Protein AF-A0A918H5A0-F1 (afdb_monomer_lite)

Foldseek 3Di:
DDPVVVVVVVVVVVVPDDDDDDPPVPVVVVVVVVVVVVVVVVPDPDDDDDDDDDDDDDDDDDPPPDPPPPPDLQVVVCVLADPQLADKDFDDPCCLQAVDDDFPPDPQQWSNQGKMWHDDPPWIKIKGKDKDAACPADDDPPPDPDDDDDPQDLHDDPLNPPVCVVWNVFWDWDQDPQFGIKIKTKDAWDWDFHHHPDPPDGTDIKTWHIKIKMWGQGSNRMIMIMIWTQFIDDPRGPTDGHPDTSDDPVSVVSSNPDPNRPD

Structure (mmCIF, N/CA/C/O backbone):
data_AF-A0A918H5A0-F1
#
_entry.id   AF-A0A918H5A0-F1
#
loop_
_atom_site.group_PDB
_atom_site.id
_atom_site.type_symbol
_atom_site.label_atom_id
_atom_site.label_alt_id
_atom_site.label_comp_id
_atom_site.label_asym_id
_atom_site.label_entity_id
_atom_site.label_seq_id
_atom_site.pdbx_PDB_ins_code
_atom_site.Cartn_x
_atom_site.Cartn_y
_atom_site.Cartn_z
_atom_site.occupancy
_atom_site.B_iso_or_equiv
_atom_site.auth_seq_id
_atom_site.auth_comp_id
_atom_site.auth_asym_id
_atom_site.auth_atom_id
_atom_site.pdbx_PDB_model_num
ATOM 1 N N . MET A 1 1 ? 60.639 -14.571 -26.505 1.00 51.56 1 MET A N 1
ATOM 2 C CA . MET A 1 1 ? 59.376 -14.645 -25.753 1.00 51.56 1 MET A CA 1
ATOM 3 C C . MET A 1 1 ? 58.307 -15.023 -26.755 1.00 51.56 1 MET A C 1
ATOM 5 O O . MET A 1 1 ? 58.001 -14.227 -27.636 1.00 51.56 1 MET A O 1
ATOM 9 N N . ASN A 1 2 ? 57.878 -16.277 -26.725 1.00 57.47 2 ASN A N 1
ATOM 10 C CA . ASN A 1 2 ? 57.038 -16.867 -27.763 1.00 57.47 2 ASN A CA 1
ATOM 11 C C . ASN A 1 2 ? 55.553 -16.584 -27.493 1.00 57.47 2 ASN A C 1
ATOM 13 O O . ASN A 1 2 ? 55.147 -16.427 -26.343 1.00 57.47 2 ASN A O 1
ATOM 17 N N . ASP A 1 3 ? 54.727 -16.568 -28.545 1.00 57.44 3 ASP A N 1
ATOM 18 C CA . ASP A 1 3 ? 53.283 -16.278 -28.439 1.00 57.44 3 ASP A CA 1
ATOM 19 C C . ASP A 1 3 ? 52.559 -17.233 -27.462 1.00 57.44 3 ASP A C 1
ATOM 21 O O . ASP A 1 3 ? 51.597 -16.860 -26.793 1.00 57.44 3 ASP A O 1
ATOM 25 N N . THR A 1 4 ? 53.077 -18.454 -27.305 1.00 63.00 4 THR A N 1
ATOM 26 C CA . THR A 1 4 ? 52.648 -19.441 -26.304 1.00 63.00 4 THR A CA 1
ATOM 27 C C . THR A 1 4 ? 52.928 -19.012 -24.860 1.00 63.00 4 THR A C 1
ATOM 29 O O . THR A 1 4 ? 52.035 -19.129 -24.026 1.00 63.00 4 THR A O 1
ATOM 32 N N . GLU A 1 5 ? 54.116 -18.478 -24.558 1.00 61.84 5 GLU A N 1
ATOM 33 C CA . GLU A 1 5 ? 54.474 -17.998 -23.209 1.00 61.84 5 GLU A CA 1
ATOM 34 C C . GLU A 1 5 ? 53.642 -16.770 -22.827 1.00 61.84 5 GLU A C 1
ATOM 36 O O . GLU A 1 5 ? 53.152 -16.664 -21.704 1.00 61.84 5 GLU A O 1
ATOM 41 N N . VAL A 1 6 ? 53.425 -15.858 -23.784 1.00 59.66 6 VAL A N 1
ATOM 42 C CA . VAL A 1 6 ? 52.581 -14.670 -23.590 1.00 59.66 6 VAL A CA 1
ATOM 43 C C . VAL A 1 6 ? 51.139 -15.083 -23.280 1.00 59.66 6 VAL A C 1
ATOM 45 O O . VAL A 1 6 ? 50.530 -14.539 -22.360 1.00 59.66 6 VAL A O 1
ATOM 48 N N . ARG A 1 7 ? 50.597 -16.091 -23.978 1.00 57.19 7 ARG A N 1
ATOM 49 C CA . ARG A 1 7 ? 49.267 -16.651 -23.677 1.00 57.19 7 ARG A CA 1
ATOM 50 C C . ARG A 1 7 ? 49.200 -17.345 -22.319 1.00 57.19 7 ARG A C 1
ATOM 52 O O . ARG A 1 7 ? 48.171 -17.232 -21.658 1.00 57.19 7 ARG A O 1
ATOM 59 N N . GLU A 1 8 ? 50.251 -18.042 -21.889 1.00 57.81 8 GLU A N 1
ATOM 60 C CA . GLU A 1 8 ? 50.255 -18.712 -20.583 1.00 57.81 8 GLU A CA 1
ATOM 61 C C . GLU A 1 8 ? 50.329 -17.702 -19.424 1.00 57.81 8 GLU A C 1
ATOM 63 O O . GLU A 1 8 ? 49.576 -17.812 -18.453 1.00 57.81 8 GLU A O 1
ATOM 68 N N . LEU A 1 9 ? 51.156 -16.659 -19.563 1.00 59.00 9 LEU A N 1
ATOM 69 C CA . LEU A 1 9 ? 51.248 -15.551 -18.607 1.00 59.00 9 LEU A CA 1
ATOM 70 C C . LEU A 1 9 ? 49.939 -14.752 -18.526 1.00 59.00 9 LEU A C 1
ATOM 72 O O . LEU A 1 9 ? 49.456 -14.483 -17.426 1.00 59.00 9 LEU A O 1
ATOM 76 N N . LEU A 1 10 ? 49.317 -14.436 -19.668 1.00 58.75 10 LEU A N 1
ATOM 77 C CA . LEU A 1 10 ? 47.996 -13.798 -19.703 1.00 58.75 10 LEU A CA 1
ATOM 78 C C . LEU A 1 10 ? 46.897 -14.703 -19.125 1.00 58.75 10 LEU A C 1
ATOM 80 O O . LEU A 1 10 ? 45.969 -14.199 -18.498 1.00 58.75 10 LEU A O 1
ATOM 84 N N . GLY A 1 11 ? 47.006 -16.026 -19.281 1.00 57.28 11 GLY A N 1
ATOM 85 C CA . GLY A 1 11 ? 46.113 -16.990 -18.635 1.00 57.28 11 GLY A CA 1
ATOM 86 C C . GLY A 1 11 ? 46.178 -16.897 -17.109 1.00 57.28 11 GLY A C 1
ATOM 87 O O . GLY A 1 11 ? 45.163 -16.642 -16.463 1.00 57.28 11 GLY A O 1
ATOM 88 N N . ARG A 1 12 ? 47.383 -17.007 -16.532 1.00 54.59 12 ARG A N 1
ATOM 89 C CA . ARG A 1 12 ? 47.587 -16.947 -15.069 1.00 54.59 12 ARG A CA 1
ATOM 90 C C . ARG A 1 12 ? 47.271 -15.572 -14.459 1.00 54.59 12 ARG A C 1
ATOM 92 O O . ARG A 1 12 ? 46.853 -15.498 -13.305 1.00 54.59 12 ARG A O 1
ATOM 99 N N . ALA A 1 13 ? 47.435 -14.489 -15.220 1.00 52.66 13 ALA A N 1
ATOM 100 C CA . ALA A 1 13 ? 47.099 -13.135 -14.771 1.00 52.66 13 ALA A CA 1
ATOM 101 C C . ALA A 1 13 ? 45.583 -12.852 -14.742 1.00 52.66 13 ALA A C 1
ATOM 103 O O . ALA A 1 13 ? 45.145 -11.969 -14.013 1.00 52.66 13 ALA A O 1
ATOM 104 N N . VAL A 1 14 ? 44.769 -13.588 -15.509 1.00 55.72 14 VAL A N 1
ATOM 105 C CA . VAL A 1 14 ? 43.303 -13.422 -15.523 1.00 55.72 14 VAL A CA 1
ATOM 106 C C . VAL A 1 14 ? 42.630 -14.182 -14.376 1.00 55.72 14 VAL A C 1
ATOM 108 O O . VAL A 1 14 ? 41.651 -13.687 -13.822 1.00 55.72 14 VAL A O 1
ATOM 111 N N . ASP A 1 15 ? 43.173 -15.331 -13.969 1.00 49.44 15 ASP A N 1
ATOM 112 C CA . ASP A 1 15 ? 42.603 -16.150 -12.885 1.00 49.44 15 ASP A CA 1
ATOM 113 C C . ASP A 1 15 ? 42.859 -15.579 -11.470 1.00 49.44 15 ASP A C 1
ATOM 115 O O . ASP A 1 15 ? 42.266 -16.046 -10.500 1.00 49.44 15 ASP A O 1
ATOM 119 N N . THR A 1 16 ? 43.700 -14.546 -11.333 1.00 51.28 16 THR A N 1
ATOM 120 C CA . THR A 1 16 ? 43.996 -13.871 -10.050 1.00 51.28 16 THR A CA 1
ATOM 121 C C . THR A 1 16 ? 43.220 -12.564 -9.826 1.00 51.28 16 THR A C 1
ATOM 123 O O . THR A 1 16 ? 43.328 -11.962 -8.756 1.00 51.28 16 THR A O 1
ATOM 126 N N . VAL A 1 17 ? 42.391 -12.124 -10.782 1.00 47.91 17 VAL A N 1
ATOM 127 C CA . VAL A 1 17 ? 41.573 -10.907 -10.633 1.00 47.91 17 VAL A CA 1
ATOM 128 C C . VAL A 1 17 ? 40.285 -11.218 -9.867 1.00 47.91 17 VAL A C 1
ATOM 130 O O . VAL A 1 17 ? 39.279 -11.638 -10.441 1.00 47.91 17 VAL A O 1
ATOM 133 N N . ALA A 1 18 ? 40.297 -10.964 -8.557 1.00 48.84 18 ALA A N 1
ATOM 134 C CA . ALA A 1 18 ? 39.088 -10.993 -7.741 1.00 48.84 18 ALA A CA 1
ATOM 135 C C . ALA A 1 18 ? 38.062 -9.962 -8.253 1.00 48.84 18 ALA A C 1
ATOM 137 O O . ALA A 1 18 ? 38.360 -8.773 -8.380 1.00 48.84 18 ALA A O 1
ATOM 138 N N . VAL A 1 19 ? 36.839 -10.418 -8.541 1.00 52.06 19 VAL A N 1
ATOM 139 C CA . VAL A 1 19 ? 35.742 -9.549 -8.992 1.00 52.06 19 VAL A CA 1
ATOM 140 C C . VAL A 1 19 ? 35.283 -8.671 -7.819 1.00 52.06 19 VAL A C 1
ATOM 142 O O . VAL A 1 19 ? 34.863 -9.221 -6.798 1.00 52.06 19 VAL A O 1
ATOM 145 N N . PRO A 1 20 ? 35.323 -7.329 -7.924 1.00 44.81 20 PRO A N 1
ATOM 146 C CA . PRO A 1 20 ? 34.851 -6.464 -6.850 1.00 44.81 20 PRO A CA 1
ATOM 147 C C . PRO A 1 20 ? 33.317 -6.553 -6.723 1.00 44.81 20 PRO A C 1
ATOM 149 O O . PRO A 1 20 ? 32.619 -6.460 -7.739 1.00 44.81 20 PRO A O 1
ATOM 152 N N . PRO A 1 21 ? 32.763 -6.701 -5.505 1.00 41.06 21 PRO A N 1
ATOM 153 C CA . PRO A 1 21 ? 31.320 -6.752 -5.305 1.00 41.06 21 PRO A CA 1
ATOM 154 C C . PRO A 1 21 ? 30.699 -5.377 -5.580 1.00 41.06 21 PRO A C 1
ATOM 156 O O . PRO A 1 21 ? 31.002 -4.392 -4.908 1.00 41.06 21 PRO A O 1
ATOM 159 N N . GLY A 1 22 ? 29.812 -5.303 -6.573 1.00 44.12 22 GLY A N 1
ATOM 160 C CA . GLY A 1 22 ? 29.138 -4.063 -6.951 1.00 44.12 22 GLY A CA 1
ATOM 161 C C . GLY A 1 22 ? 27.942 -4.300 -7.882 1.00 44.12 22 GLY A C 1
ATOM 162 O O . GLY A 1 22 ? 28.004 -5.175 -8.754 1.00 44.12 22 GLY A O 1
ATOM 163 N N . PRO A 1 23 ? 26.845 -3.529 -7.737 1.00 48.09 23 PRO A N 1
ATOM 164 C CA . PRO A 1 23 ? 25.602 -3.765 -8.465 1.00 48.09 23 PRO A CA 1
ATOM 165 C C . PRO A 1 23 ? 25.742 -3.366 -9.942 1.00 48.09 23 PRO A C 1
ATOM 167 O O . PRO A 1 23 ? 25.514 -2.219 -10.321 1.00 48.09 23 PRO A O 1
ATOM 170 N N . GLY A 1 24 ? 26.118 -4.329 -10.786 1.00 53.19 24 GLY A N 1
ATOM 171 C CA . GLY A 1 24 ? 26.194 -4.152 -12.241 1.00 53.19 24 GLY A CA 1
ATOM 172 C C . GLY A 1 24 ? 27.138 -5.110 -12.972 1.00 53.19 24 GLY A C 1
ATOM 173 O O . GLY A 1 24 ? 26.894 -5.417 -14.138 1.00 53.19 24 GLY A O 1
ATOM 174 N N . GLY A 1 25 ? 28.175 -5.634 -12.307 1.00 44.72 25 GLY A N 1
ATOM 175 C CA . GLY A 1 25 ? 29.159 -6.518 -12.953 1.00 44.72 25 GLY A CA 1
ATOM 176 C C . GLY A 1 25 ? 28.622 -7.918 -13.278 1.00 44.72 25 GLY A C 1
ATOM 177 O O . GLY A 1 25 ? 28.894 -8.470 -14.345 1.00 44.72 25 GLY A O 1
ATOM 178 N N . GLU A 1 26 ? 27.817 -8.483 -12.380 1.00 51.81 26 GLU A N 1
ATOM 179 C CA . GLU A 1 26 ? 27.419 -9.899 -12.389 1.00 51.81 26 GLU A CA 1
ATOM 180 C C . GLU A 1 26 ? 26.694 -10.323 -13.673 1.00 51.81 26 GLU A C 1
ATOM 182 O O . GLU A 1 26 ? 26.972 -11.389 -14.217 1.00 51.81 26 GLU A O 1
ATOM 187 N N . SER A 1 27 ? 25.827 -9.467 -14.224 1.00 51.69 27 SER A N 1
ATOM 188 C CA . SER A 1 27 ? 25.103 -9.762 -15.471 1.00 51.69 27 SER A CA 1
ATOM 189 C C . SER A 1 27 ? 26.019 -9.852 -16.702 1.00 51.69 27 SER A C 1
ATOM 191 O O . SER A 1 27 ? 25.746 -10.621 -17.628 1.00 51.69 27 SER A O 1
ATOM 193 N N . VAL A 1 28 ? 27.137 -9.117 -16.705 1.00 56.03 28 VAL A N 1
ATOM 194 C CA . VAL A 1 28 ? 28.128 -9.128 -17.790 1.00 56.03 28 VAL A CA 1
ATOM 195 C C . VAL A 1 28 ? 29.003 -10.379 -17.683 1.00 56.03 28 VAL A C 1
ATOM 197 O O . VAL A 1 28 ? 29.181 -11.094 -18.674 1.00 56.03 28 VAL A O 1
ATOM 200 N N . PHE A 1 29 ? 29.467 -10.710 -16.473 1.00 54.44 29 PHE A N 1
ATOM 201 C CA . PHE A 1 29 ? 30.266 -11.914 -16.225 1.00 54.44 29 PHE A CA 1
ATOM 202 C C . PHE A 1 29 ? 29.457 -13.211 -16.388 1.00 54.44 29 PHE A C 1
ATOM 204 O O . PHE A 1 29 ? 29.943 -14.147 -17.026 1.00 54.44 29 PHE A O 1
ATOM 211 N N . ALA A 1 30 ? 28.194 -13.258 -15.950 1.00 54.09 30 ALA A N 1
ATOM 212 C CA . ALA A 1 30 ? 27.303 -14.398 -16.185 1.00 54.09 30 ALA A CA 1
ATOM 213 C C . ALA A 1 30 ? 27.063 -14.643 -17.687 1.00 54.09 30 ALA A C 1
ATOM 215 O O . ALA A 1 30 ? 27.109 -15.783 -18.160 1.00 54.09 30 ALA A O 1
ATOM 216 N N . ARG A 1 31 ? 26.883 -13.575 -18.478 1.00 50.38 31 ARG A N 1
ATOM 217 C CA . ARG A 1 31 ? 26.696 -13.674 -19.937 1.00 50.38 31 ARG A CA 1
ATOM 218 C C . ARG A 1 31 ? 27.979 -14.100 -20.665 1.00 50.38 31 ARG A C 1
ATOM 220 O O . ARG A 1 31 ? 27.896 -14.796 -21.680 1.00 50.38 31 ARG A O 1
ATOM 227 N N . ALA A 1 32 ? 29.155 -13.755 -20.135 1.00 49.00 32 ALA A N 1
ATOM 228 C CA . ALA A 1 32 ? 30.446 -14.254 -20.614 1.00 49.00 32 ALA A CA 1
ATOM 229 C C . ALA A 1 32 ? 30.665 -15.743 -20.266 1.00 49.00 32 ALA A C 1
ATOM 231 O O . ALA A 1 32 ? 31.057 -16.528 -21.137 1.00 49.00 32 ALA A O 1
ATOM 232 N N . ALA A 1 33 ? 30.339 -16.160 -19.038 1.00 53.31 33 ALA A N 1
ATOM 233 C CA . ALA A 1 33 ? 30.425 -17.551 -18.588 1.00 53.31 33 ALA A CA 1
ATOM 234 C C . ALA A 1 33 ? 29.499 -18.481 -19.398 1.00 53.31 33 ALA A C 1
ATOM 236 O O . ALA A 1 33 ? 29.943 -19.515 -19.904 1.00 53.31 33 ALA A O 1
ATOM 237 N N . ALA A 1 34 ? 28.249 -18.069 -19.638 1.00 56.25 34 ALA A N 1
ATOM 238 C CA . ALA A 1 34 ? 27.299 -18.815 -20.467 1.00 56.25 34 ALA A CA 1
ATOM 239 C C . ALA A 1 34 ? 27.790 -19.013 -21.919 1.00 56.25 34 ALA A C 1
ATOM 241 O O . ALA A 1 34 ? 27.568 -20.070 -22.518 1.00 56.25 34 ALA A O 1
ATOM 242 N N . LYS A 1 35 ? 28.513 -18.032 -22.486 1.00 50.78 35 LYS A N 1
ATOM 243 C CA . LYS A 1 35 ? 29.159 -18.167 -23.806 1.00 50.78 35 LYS A CA 1
ATOM 244 C C . LYS A 1 35 ? 30.343 -19.143 -23.796 1.00 50.78 35 LYS A C 1
ATOM 246 O O . LYS A 1 35 ? 30.544 -19.830 -24.797 1.00 50.78 35 LYS A O 1
ATOM 251 N N . ARG A 1 36 ? 31.104 -19.242 -22.694 1.00 54.00 36 ARG A N 1
ATOM 252 C CA . ARG A 1 36 ? 32.173 -20.251 -22.537 1.00 54.00 36 ARG A CA 1
ATOM 253 C C . ARG A 1 36 ? 31.604 -21.671 -22.426 1.00 54.00 36 ARG A C 1
ATOM 255 O O . ARG A 1 36 ? 32.132 -22.560 -23.091 1.00 54.00 36 ARG A O 1
ATOM 262 N N . LEU A 1 37 ? 30.507 -21.884 -21.688 1.00 49.62 37 LEU A N 1
ATOM 263 C CA . LEU A 1 37 ? 29.879 -23.213 -21.577 1.00 49.62 37 LEU A CA 1
ATOM 264 C C . LEU A 1 37 ? 29.398 -23.745 -22.938 1.00 49.62 37 LEU A C 1
ATOM 266 O O . LEU A 1 37 ? 29.740 -24.865 -23.311 1.00 49.62 37 LEU A O 1
ATOM 270 N N . ARG A 1 38 ? 28.698 -22.915 -23.729 1.00 50.53 38 ARG A N 1
ATOM 271 C CA . ARG A 1 38 ? 28.199 -23.303 -25.066 1.00 50.53 38 ARG A CA 1
ATOM 272 C C . ARG A 1 38 ? 29.296 -23.672 -26.073 1.00 50.53 38 ARG A C 1
ATOM 274 O O . ARG A 1 38 ? 29.002 -24.357 -27.045 1.00 50.53 38 ARG A O 1
ATOM 281 N N . ARG A 1 39 ? 30.546 -23.236 -25.868 1.00 51.38 39 ARG A N 1
ATOM 282 C CA . ARG A 1 39 ? 31.691 -23.670 -26.692 1.00 51.38 39 ARG A CA 1
ATOM 283 C C . ARG A 1 39 ? 32.286 -25.009 -26.250 1.00 51.38 39 ARG A C 1
ATOM 285 O O . ARG A 1 39 ? 32.927 -25.652 -27.070 1.00 51.38 39 ARG A O 1
ATOM 292 N N . ARG A 1 40 ? 32.077 -25.440 -25.000 1.00 48.56 40 ARG A N 1
ATOM 293 C CA . ARG A 1 40 ? 32.537 -26.751 -24.508 1.00 48.56 40 ARG A CA 1
ATOM 294 C C . ARG A 1 40 ? 31.552 -27.883 -24.814 1.00 48.56 40 ARG A C 1
ATOM 296 O O . ARG A 1 40 ? 31.994 -28.996 -25.048 1.00 48.56 40 ARG A O 1
ATOM 303 N N . THR A 1 41 ? 30.249 -27.609 -24.896 1.00 45.50 41 THR A N 1
ATOM 304 C CA . THR A 1 41 ? 29.230 -28.638 -25.196 1.00 45.50 41 THR A CA 1
ATOM 305 C C . THR A 1 41 ? 29.033 -28.938 -26.688 1.00 45.50 41 THR A C 1
ATOM 307 O O . THR A 1 41 ? 28.315 -29.871 -27.023 1.00 45.50 41 THR A O 1
ATOM 310 N N . ALA A 1 42 ? 29.663 -28.180 -27.591 1.00 43.56 42 ALA A N 1
ATOM 311 C CA . ALA A 1 42 ? 29.618 -28.426 -29.039 1.00 43.56 42 ALA A CA 1
ATOM 312 C C . ALA A 1 42 ? 30.741 -29.359 -29.548 1.00 43.56 42 ALA A C 1
ATOM 314 O O . ALA A 1 42 ? 30.813 -29.630 -30.742 1.00 43.56 42 ALA A O 1
ATOM 315 N N . VAL A 1 43 ? 31.630 -29.830 -28.662 1.00 47.72 43 VAL A N 1
ATOM 316 C CA . VAL A 1 43 ? 32.764 -30.709 -28.996 1.00 47.72 43 VAL A CA 1
ATOM 317 C C . VAL A 1 43 ? 32.861 -31.823 -27.952 1.00 47.72 43 VAL A C 1
ATOM 319 O O . VAL A 1 43 ? 33.679 -31.741 -27.041 1.00 47.72 43 VAL A O 1
ATOM 322 N N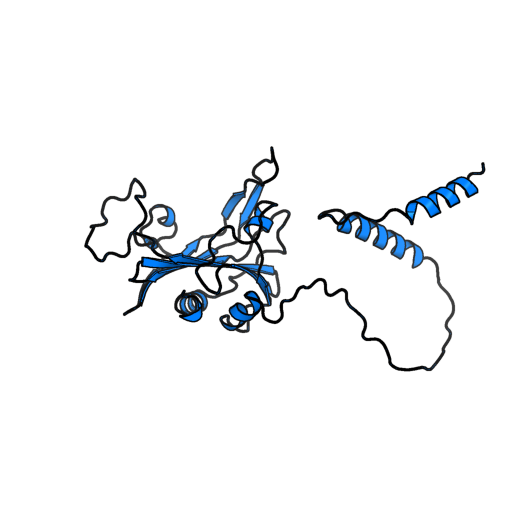 . THR A 1 44 ? 31.983 -32.830 -28.038 1.00 40.59 44 THR A N 1
ATOM 323 C CA . THR A 1 44 ? 32.154 -34.184 -27.447 1.00 40.59 44 THR A CA 1
ATOM 324 C C . THR A 1 44 ? 30.983 -35.104 -27.825 1.00 40.59 44 THR A C 1
ATOM 326 O O . THR A 1 44 ? 30.107 -35.416 -27.026 1.00 40.59 44 THR A O 1
ATOM 329 N N . THR A 1 45 ? 30.962 -35.575 -29.072 1.00 43.34 45 THR A N 1
ATOM 330 C CA . THR A 1 45 ? 30.193 -36.769 -29.455 1.00 43.34 45 THR A CA 1
ATOM 331 C C . THR A 1 45 ? 31.093 -38.000 -29.353 1.00 43.34 45 THR A C 1
ATOM 333 O O . THR A 1 45 ? 31.887 -38.205 -30.267 1.00 43.34 45 THR A O 1
ATOM 336 N N . ALA A 1 46 ? 30.989 -38.791 -28.274 1.00 38.84 46 ALA A N 1
ATOM 337 C CA . ALA A 1 46 ? 31.261 -40.244 -28.234 1.00 38.84 46 ALA A CA 1
ATOM 338 C C . ALA A 1 46 ? 31.283 -40.811 -26.797 1.00 38.84 46 ALA A C 1
ATOM 340 O O . ALA A 1 46 ? 31.610 -40.104 -25.851 1.00 38.84 46 ALA A O 1
ATOM 341 N N . ALA A 1 47 ? 31.061 -42.131 -26.724 1.00 35.03 47 ALA A N 1
ATOM 342 C CA . ALA A 1 47 ? 31.337 -43.063 -25.622 1.00 35.03 47 ALA A CA 1
ATOM 343 C C . ALA A 1 47 ? 30.422 -43.034 -24.378 1.00 35.03 47 ALA A C 1
ATOM 345 O O . ALA A 1 47 ? 30.333 -42.066 -23.630 1.00 35.03 47 ALA A O 1
ATOM 346 N N . ALA A 1 48 ? 29.798 -44.190 -24.135 1.00 39.66 48 ALA A N 1
ATOM 347 C CA . ALA A 1 48 ? 29.103 -44.546 -22.904 1.00 39.66 48 ALA A CA 1
ATOM 348 C C . ALA A 1 48 ? 30.020 -45.374 -21.986 1.00 39.66 48 ALA A C 1
ATOM 350 O O . ALA A 1 48 ? 30.855 -46.130 -22.480 1.00 39.66 48 ALA A O 1
ATOM 351 N N . ALA A 1 49 ? 29.799 -45.309 -20.671 1.00 35.84 49 ALA A N 1
ATOM 352 C CA . ALA A 1 49 ? 30.231 -46.338 -19.724 1.00 35.84 49 ALA A CA 1
ATOM 353 C C . ALA A 1 49 ? 29.360 -46.304 -18.457 1.00 35.84 49 ALA A C 1
ATOM 355 O O . ALA A 1 49 ? 29.012 -45.234 -17.958 1.00 35.84 49 ALA A O 1
ATOM 356 N N . VAL A 1 50 ? 29.015 -47.485 -17.944 1.00 45.31 50 VAL A N 1
ATOM 357 C CA . VAL A 1 50 ? 28.281 -47.683 -16.685 1.00 45.31 50 VAL A CA 1
ATOM 358 C C . VAL A 1 50 ? 29.280 -47.826 -15.540 1.00 45.31 50 VAL A C 1
ATOM 360 O O . VAL A 1 50 ? 30.181 -48.654 -15.639 1.00 45.31 50 VAL A O 1
ATOM 363 N N . VAL A 1 51 ? 29.075 -47.113 -14.428 1.00 47.84 51 VAL A N 1
ATOM 364 C CA . VAL A 1 51 ? 29.618 -47.507 -13.115 1.00 47.84 51 VAL A CA 1
ATOM 365 C C . VAL A 1 51 ? 28.550 -47.303 -12.044 1.00 47.84 51 VAL A C 1
ATOM 367 O O . VAL A 1 51 ? 27.997 -46.218 -11.882 1.00 47.84 51 VAL A O 1
ATOM 370 N N . THR A 1 52 ? 28.263 -48.375 -11.315 1.00 42.44 52 THR A N 1
ATOM 371 C CA . THR A 1 52 ? 27.370 -48.416 -10.155 1.00 42.44 52 THR A CA 1
ATOM 372 C C . THR A 1 52 ? 28.117 -48.140 -8.851 1.00 42.44 52 THR A C 1
ATOM 374 O O . THR A 1 52 ? 29.170 -48.732 -8.624 1.00 42.44 52 THR A O 1
ATOM 377 N N . GLY A 1 53 ? 27.478 -47.407 -7.935 1.00 31.91 53 GLY A N 1
ATOM 378 C CA . GLY A 1 53 ? 27.692 -47.560 -6.491 1.00 31.91 53 GLY A CA 1
ATOM 379 C C . GLY A 1 53 ? 28.259 -46.345 -5.753 1.00 31.91 53 GLY A C 1
ATOM 380 O O . GLY A 1 53 ? 29.251 -45.761 -6.170 1.00 31.91 53 GLY A O 1
ATOM 381 N N . GLY A 1 54 ? 27.669 -46.045 -4.588 1.00 30.83 54 GLY A N 1
ATOM 382 C CA . GLY A 1 54 ? 28.389 -45.367 -3.505 1.00 30.83 54 GLY A CA 1
ATOM 383 C C . GLY A 1 54 ? 27.718 -44.149 -2.866 1.00 30.83 54 GLY A C 1
ATOM 384 O O . GLY A 1 54 ? 27.994 -43.027 -3.257 1.00 30.83 54 GLY A O 1
ATOM 385 N N . VAL A 1 55 ? 26.978 -44.407 -1.779 1.00 35.81 55 VAL A N 1
ATOM 386 C CA . VAL A 1 55 ? 26.924 -43.585 -0.548 1.00 35.81 55 VAL A CA 1
ATOM 387 C C . VAL A 1 55 ? 26.308 -42.170 -0.610 1.00 35.81 55 VAL A C 1
ATOM 389 O O . VAL A 1 55 ? 26.815 -41.231 -1.211 1.00 35.81 55 VAL A O 1
ATOM 392 N N . LEU A 1 56 ? 25.236 -42.019 0.176 1.00 49.06 56 LEU A N 1
ATOM 393 C CA . LEU A 1 56 ? 24.664 -40.753 0.643 1.00 49.06 56 LEU A CA 1
ATOM 394 C C . LEU A 1 56 ? 25.712 -39.883 1.356 1.00 49.06 56 LEU A C 1
ATOM 396 O O . LEU A 1 56 ? 26.281 -40.347 2.338 1.00 49.06 56 LEU A O 1
ATOM 400 N N . LEU A 1 57 ? 25.870 -38.618 0.953 1.00 41.53 57 LEU A N 1
ATOM 401 C CA . LEU A 1 57 ? 26.172 -37.461 1.817 1.00 41.53 57 LEU A CA 1
ATOM 402 C C . LEU A 1 57 ? 26.193 -36.179 0.961 1.00 41.53 57 LEU A C 1
ATOM 404 O O . LEU A 1 57 ? 26.693 -36.192 -0.159 1.00 41.53 57 LEU A O 1
ATOM 408 N N . GLY A 1 58 ? 25.706 -35.060 1.508 1.00 34.38 58 GLY A N 1
ATOM 409 C CA . GLY A 1 58 ? 25.862 -33.731 0.898 1.00 34.38 58 GLY A CA 1
ATOM 410 C C . GLY A 1 58 ? 24.582 -33.135 0.312 1.00 34.38 58 GLY A C 1
ATOM 411 O O . GLY A 1 58 ? 24.357 -33.169 -0.895 1.00 34.38 58 GLY A O 1
ATOM 412 N N . SER A 1 59 ? 23.775 -32.509 1.172 1.00 39.19 59 SER A N 1
ATOM 413 C CA . SER A 1 59 ? 22.705 -31.599 0.759 1.00 39.19 59 SER A CA 1
ATOM 414 C C . SER A 1 59 ? 23.274 -30.513 -0.157 1.00 39.19 59 SER A C 1
ATOM 416 O O . SER A 1 59 ? 24.095 -29.704 0.276 1.00 39.19 59 SER A O 1
ATOM 418 N N . GLY A 1 60 ? 22.846 -30.501 -1.421 1.00 33.56 60 GLY A N 1
ATOM 419 C CA . GLY A 1 60 ? 23.309 -29.532 -2.408 1.00 33.56 60 GLY A CA 1
ATOM 420 C C . GLY A 1 60 ? 22.972 -28.108 -1.979 1.00 33.56 60 GLY A C 1
ATOM 421 O O . GLY A 1 60 ? 21.813 -27.697 -2.040 1.00 33.56 60 GLY A O 1
ATOM 422 N N . LEU A 1 61 ? 23.994 -27.359 -1.561 1.00 41.16 61 LEU A N 1
ATOM 423 C CA . LEU A 1 61 ? 23.903 -25.937 -1.253 1.00 41.16 61 LEU A CA 1
ATOM 424 C C . LEU A 1 61 ? 23.574 -25.159 -2.532 1.00 41.16 61 LEU A C 1
ATOM 426 O O . LEU A 1 61 ? 24.458 -24.688 -3.248 1.00 41.16 61 LEU A O 1
ATOM 430 N N . LEU A 1 62 ? 22.278 -24.989 -2.796 1.00 37.25 62 LEU A N 1
ATOM 431 C CA . LEU A 1 62 ? 21.807 -23.836 -3.548 1.00 37.25 62 LEU A CA 1
ATOM 432 C C . LEU A 1 62 ? 22.363 -22.581 -2.852 1.00 37.25 62 LEU A C 1
ATOM 434 O O . LEU A 1 62 ? 22.277 -22.496 -1.622 1.00 37.25 62 LEU A O 1
ATOM 438 N N . PRO A 1 63 ? 22.917 -21.601 -3.587 1.00 34.28 63 PRO A N 1
ATOM 439 C CA . PRO A 1 63 ? 23.291 -20.325 -3.003 1.00 34.28 63 PRO A CA 1
ATOM 440 C C . PRO A 1 63 ? 22.013 -19.560 -2.646 1.00 34.28 63 PRO A C 1
ATOM 442 O O . PRO A 1 63 ? 21.534 -18.717 -3.403 1.00 34.28 63 PRO A O 1
ATOM 445 N N . SER A 1 64 ? 21.463 -19.860 -1.471 1.00 36.72 64 SER A N 1
ATOM 446 C CA . SER A 1 64 ? 20.429 -19.062 -0.826 1.00 36.72 64 SER A CA 1
ATOM 447 C C . SER A 1 64 ? 21.030 -17.730 -0.386 1.00 36.72 64 SER A C 1
ATOM 449 O O . SER A 1 64 ? 21.222 -17.475 0.799 1.00 36.72 64 SER A O 1
ATOM 451 N N . THR A 1 65 ? 21.240 -16.817 -1.338 1.00 41.94 65 THR A N 1
ATOM 452 C CA . THR A 1 65 ? 21.349 -15.369 -1.087 1.00 41.94 65 THR A CA 1
ATOM 453 C C . THR A 1 65 ? 19.986 -14.769 -0.725 1.00 41.94 65 THR A C 1
ATOM 455 O O . THR A 1 65 ? 19.617 -13.663 -1.111 1.00 41.94 65 THR A O 1
ATOM 458 N N . THR A 1 66 ? 19.234 -15.501 0.091 1.00 37.03 66 THR A N 1
ATOM 459 C CA . THR A 1 66 ? 18.161 -14.979 0.910 1.00 37.03 66 THR A CA 1
ATOM 460 C C . THR A 1 66 ? 18.679 -14.938 2.335 1.00 37.03 66 THR A C 1
ATOM 462 O O . THR A 1 66 ? 18.646 -15.947 3.039 1.00 37.03 66 THR A O 1
ATOM 465 N N . SER A 1 67 ? 19.035 -13.736 2.793 1.00 41.62 67 SER A N 1
ATOM 466 C CA . SER A 1 67 ? 18.742 -13.369 4.178 1.00 41.62 67 SER A CA 1
ATOM 467 C C . SER A 1 67 ? 17.217 -13.337 4.326 1.00 41.62 67 SER A C 1
ATOM 469 O O . SER A 1 67 ? 16.566 -12.294 4.299 1.00 41.62 67 SER A O 1
ATOM 471 N N . ALA A 1 68 ? 16.625 -14.529 4.349 1.00 38.47 68 ALA A N 1
ATOM 472 C CA . ALA A 1 68 ? 15.296 -14.732 4.861 1.00 38.47 68 ALA A CA 1
ATOM 473 C C . ALA A 1 68 ? 15.463 -14.705 6.376 1.00 38.47 68 ALA A C 1
ATOM 475 O O . ALA A 1 68 ? 15.842 -15.708 6.980 1.00 38.47 68 ALA A O 1
ATOM 476 N N . ASN A 1 69 ? 15.197 -13.548 6.982 1.00 36.00 69 ASN A N 1
ATOM 477 C CA . ASN A 1 69 ? 14.896 -13.500 8.404 1.00 36.00 69 ASN A CA 1
ATOM 478 C C . ASN A 1 69 ? 13.611 -14.311 8.617 1.00 36.00 69 ASN A C 1
ATOM 480 O O . ASN A 1 69 ? 12.506 -13.771 8.555 1.00 36.00 69 ASN A O 1
ATOM 484 N N . ALA A 1 70 ? 13.761 -15.616 8.842 1.00 36.66 70 ALA A N 1
ATOM 485 C CA . ALA A 1 70 ? 12.720 -16.474 9.381 1.00 36.66 70 ALA A CA 1
ATOM 486 C C . ALA A 1 70 ? 12.442 -15.990 10.816 1.00 36.66 70 ALA A C 1
ATOM 488 O O . ALA A 1 70 ? 13.127 -16.381 11.755 1.00 36.66 70 ALA A O 1
ATOM 489 N N . GLY A 1 71 ? 11.509 -15.037 10.941 1.00 47.19 71 GLY A N 1
ATOM 490 C CA . GLY A 1 71 ? 11.281 -14.234 12.151 1.00 47.19 71 GLY A CA 1
ATOM 491 C C . GLY A 1 71 ? 11.388 -12.707 11.970 1.00 47.19 71 GLY A C 1
ATOM 492 O O . GLY A 1 71 ? 11.303 -11.982 12.953 1.00 47.19 71 GLY A O 1
ATOM 493 N N . GLY A 1 72 ? 11.590 -12.191 10.751 1.00 73.38 72 GLY A N 1
ATOM 494 C CA . GLY A 1 72 ? 11.640 -10.746 10.472 1.00 73.38 72 GLY A CA 1
ATOM 495 C C . GLY A 1 72 ? 10.263 -10.091 10.293 1.00 73.38 72 GLY A C 1
ATOM 496 O O . GLY A 1 72 ? 9.263 -10.784 10.116 1.00 73.38 72 GLY A O 1
ATOM 497 N N . ARG A 1 73 ? 10.224 -8.748 10.253 1.00 85.75 73 ARG A N 1
ATOM 498 C CA . ARG A 1 73 ? 8.997 -7.935 10.096 1.00 85.75 73 ARG A CA 1
ATOM 499 C C . ARG A 1 73 ? 8.103 -8.417 8.949 1.00 85.75 73 ARG A C 1
ATOM 501 O O . ARG A 1 73 ? 6.912 -8.603 9.163 1.00 85.75 73 ARG A O 1
ATOM 508 N N . ALA A 1 74 ? 8.679 -8.701 7.777 1.00 87.31 74 ALA A N 1
ATOM 509 C CA . ALA A 1 74 ? 7.948 -9.256 6.633 1.00 87.31 74 ALA A CA 1
ATOM 510 C C . ALA A 1 74 ? 7.204 -10.567 6.947 1.00 87.31 74 ALA A C 1
ATOM 512 O O . ALA A 1 74 ? 6.068 -10.720 6.522 1.00 87.31 74 ALA A O 1
ATOM 513 N N . ALA A 1 75 ? 7.809 -11.481 7.713 1.00 88.38 75 ALA A N 1
ATOM 514 C CA . ALA A 1 75 ? 7.209 -12.768 8.079 1.00 88.38 75 ALA A CA 1
ATOM 515 C C . ALA A 1 75 ? 6.176 -12.654 9.220 1.00 88.38 75 ALA A C 1
ATOM 517 O O . ALA A 1 75 ? 5.394 -13.576 9.444 1.00 88.38 75 ALA A O 1
ATOM 518 N N . GLY A 1 76 ? 6.182 -11.544 9.967 1.00 91.75 76 GLY A N 1
ATOM 519 C CA . GLY A 1 76 ? 5.059 -11.159 10.823 1.00 91.75 76 GLY A CA 1
ATOM 520 C C . GLY A 1 76 ? 3.917 -10.583 9.987 1.00 91.75 76 GLY A C 1
ATOM 521 O O . GLY A 1 76 ? 2.801 -11.080 10.057 1.00 91.75 76 GLY A O 1
ATOM 522 N N . PHE A 1 77 ? 4.228 -9.618 9.116 1.00 94.19 77 PHE A N 1
ATOM 523 C CA . PHE A 1 77 ? 3.251 -8.947 8.259 1.00 94.19 77 PHE A CA 1
ATOM 524 C C . PHE A 1 77 ? 2.522 -9.911 7.311 1.00 94.19 77 PHE A C 1
ATOM 526 O O . PHE A 1 77 ? 1.313 -9.810 7.151 1.00 94.19 77 PHE A O 1
ATOM 533 N N . GLU A 1 78 ? 3.224 -10.896 6.744 1.00 94.62 78 GLU A N 1
ATOM 534 C CA . GLU A 1 78 ? 2.655 -11.944 5.883 1.00 94.62 78 GLU A CA 1
ATOM 535 C C . GLU A 1 78 ? 1.519 -12.734 6.562 1.00 94.62 78 GLU A C 1
ATOM 537 O O . GLU A 1 78 ? 0.617 -13.200 5.875 1.00 94.62 78 GLU A O 1
ATOM 542 N N . LYS A 1 79 ? 1.495 -12.821 7.902 1.00 94.06 79 LYS A N 1
ATOM 543 C CA . LYS A 1 79 ? 0.407 -13.468 8.662 1.00 94.06 79 LYS A CA 1
ATOM 544 C C . LYS A 1 79 ? -0.871 -12.631 8.740 1.00 94.06 79 LYS A C 1
ATOM 546 O O . LYS A 1 79 ? -1.929 -13.194 8.995 1.00 94.06 79 LYS A O 1
ATOM 551 N N . LEU A 1 80 ? -0.769 -11.316 8.536 1.00 94.94 80 LEU A N 1
ATOM 552 C CA . LEU A 1 80 ? -1.913 -10.397 8.474 1.00 94.94 80 LEU A CA 1
ATOM 553 C C . LEU A 1 80 ? -2.555 -10.365 7.085 1.00 94.94 80 LEU A C 1
ATOM 555 O O . LEU A 1 80 ? -3.579 -9.712 6.892 1.00 94.94 80 LEU A O 1
ATOM 559 N N . LEU A 1 81 ? -1.932 -11.017 6.100 1.00 96.31 81 LEU A N 1
ATOM 560 C CA . LEU A 1 81 ? -2.393 -11.005 4.723 1.00 96.31 81 LEU A CA 1
ATOM 561 C C . LEU A 1 81 ? -3.183 -12.274 4.370 1.00 96.31 81 LEU A C 1
ATOM 563 O O . LEU A 1 81 ? -2.949 -13.344 4.935 1.00 96.31 81 LEU A O 1
ATOM 567 N N . PRO A 1 82 ? -4.091 -12.182 3.383 1.00 95.06 82 PRO A N 1
ATOM 568 C CA . PRO A 1 82 ? -4.718 -13.345 2.770 1.00 95.06 82 PRO A CA 1
ATOM 569 C C . PRO A 1 82 ? -3.681 -14.361 2.275 1.00 95.06 82 PRO A C 1
ATOM 571 O O . PRO A 1 82 ? -2.678 -13.996 1.663 1.00 95.06 82 PRO A O 1
ATOM 574 N N . SER A 1 83 ? -3.946 -15.651 2.488 1.00 91.88 83 SER A N 1
ATOM 575 C CA . SER A 1 83 ? -3.011 -16.735 2.129 1.00 91.88 83 SER A CA 1
ATOM 576 C C . SER A 1 83 ? -2.715 -16.868 0.623 1.00 91.88 83 SER A C 1
ATOM 578 O O . SER A 1 83 ? -1.746 -17.524 0.244 1.00 91.88 83 SER A O 1
ATOM 580 N N . ASP A 1 84 ? -3.509 -16.227 -0.239 1.00 91.31 84 ASP A N 1
ATOM 581 C CA . ASP A 1 84 ? -3.352 -16.179 -1.695 1.00 91.31 84 ASP A CA 1
ATOM 582 C C . ASP A 1 84 ? -2.614 -14.924 -2.210 1.00 91.31 84 ASP A C 1
ATOM 584 O O . ASP A 1 84 ? -2.386 -14.795 -3.417 1.00 91.31 84 ASP A O 1
ATOM 588 N N . VAL A 1 85 ? -2.193 -14.012 -1.320 1.00 94.56 85 VAL A N 1
ATOM 589 C CA . VAL A 1 85 ? -1.561 -12.732 -1.695 1.00 94.56 85 VAL A CA 1
ATOM 590 C C . VAL A 1 85 ? -0.283 -12.921 -2.530 1.00 94.56 85 VAL A C 1
ATOM 592 O O . VAL A 1 85 ? -0.044 -12.176 -3.485 1.00 94.56 85 VAL A O 1
ATOM 595 N N . GLY A 1 86 ? 0.505 -13.957 -2.225 1.00 95.06 86 GLY A N 1
ATOM 596 C CA . GLY A 1 86 ? 1.809 -14.251 -2.826 1.00 95.06 86 GLY A CA 1
ATOM 597 C C . GLY A 1 86 ? 2.956 -14.168 -1.816 1.00 95.06 86 GLY A C 1
ATOM 598 O O . GLY A 1 86 ? 2.740 -13.982 -0.626 1.00 95.06 86 GLY A O 1
ATOM 599 N N . THR A 1 87 ? 4.199 -14.300 -2.284 1.00 96.19 87 THR A N 1
ATOM 600 C CA . THR A 1 87 ? 5.383 -14.219 -1.414 1.00 96.19 87 THR A CA 1
ATOM 601 C C . THR A 1 87 ? 5.678 -12.773 -1.031 1.00 96.19 87 THR A C 1
ATOM 603 O O . THR A 1 87 ? 5.950 -11.945 -1.909 1.00 96.19 87 THR A O 1
ATOM 606 N N . VAL A 1 88 ? 5.704 -12.490 0.272 1.00 96.44 88 VAL A N 1
ATOM 607 C CA . VAL A 1 88 ? 5.993 -11.158 0.823 1.00 96.44 88 VAL A CA 1
ATOM 608 C C . VAL A 1 88 ? 7.491 -10.989 1.092 1.00 96.44 88 VAL A C 1
ATOM 610 O O . VAL A 1 88 ? 8.161 -11.885 1.605 1.00 96.44 88 VAL A O 1
ATOM 613 N N . ARG A 1 89 ? 8.055 -9.820 0.764 1.00 94.88 89 ARG A N 1
ATOM 614 C CA . ARG A 1 89 ? 9.423 -9.433 1.160 1.00 94.88 89 ARG A CA 1
ATOM 615 C C . ARG A 1 89 ? 9.484 -7.955 1.513 1.00 94.88 89 ARG A C 1
ATOM 617 O O . ARG A 1 89 ? 8.980 -7.136 0.756 1.00 94.88 89 ARG A O 1
ATOM 624 N N . GLU A 1 90 ? 10.148 -7.608 2.610 1.00 92.75 90 GLU A N 1
ATOM 625 C CA . GLU A 1 90 ? 10.501 -6.215 2.912 1.00 92.75 90 GLU A CA 1
ATOM 626 C C . GLU A 1 90 ? 11.535 -5.716 1.887 1.00 92.75 90 GLU A C 1
ATOM 628 O O . GLU A 1 90 ? 12.484 -6.423 1.534 1.00 92.75 90 GLU A O 1
ATOM 633 N N . VAL A 1 91 ? 11.317 -4.515 1.361 1.00 91.31 91 VAL A N 1
ATOM 634 C CA . VAL A 1 91 ? 12.125 -3.872 0.318 1.00 91.31 91 VAL A CA 1
ATOM 635 C C . VAL A 1 91 ? 12.354 -2.402 0.672 1.00 91.31 91 VAL A C 1
ATOM 637 O O . VAL A 1 91 ? 11.917 -1.913 1.708 1.00 91.31 91 VAL A O 1
ATOM 640 N N . SER A 1 92 ? 13.034 -1.667 -0.210 1.00 88.88 92 SER A N 1
ATOM 641 C CA . SER A 1 92 ? 12.937 -0.209 -0.216 1.00 88.88 92 SER A CA 1
ATOM 642 C C . SER A 1 92 ? 12.554 0.285 -1.608 1.00 88.88 92 SER A C 1
ATOM 644 O O . SER A 1 92 ? 13.387 0.292 -2.517 1.00 88.88 92 SER A O 1
ATOM 646 N N . LEU A 1 93 ? 11.308 0.734 -1.778 1.00 85.00 93 LEU A N 1
ATOM 647 C CA . LEU A 1 93 ? 10.845 1.454 -2.967 1.00 85.00 93 LEU A CA 1
ATOM 648 C C . LEU A 1 93 ? 11.644 2.742 -3.162 1.00 85.00 93 LEU A C 1
ATOM 650 O O . LEU A 1 93 ? 11.983 3.082 -4.294 1.00 85.00 93 LEU A O 1
ATOM 654 N N . GLY A 1 94 ? 12.031 3.418 -2.076 1.00 81.94 94 GLY A N 1
ATOM 655 C CA . GLY A 1 94 ? 12.982 4.530 -2.127 1.00 81.94 94 GLY A CA 1
ATOM 656 C C . GLY A 1 94 ? 14.261 4.167 -2.895 1.00 81.94 94 GLY A C 1
ATOM 657 O O . GLY A 1 94 ? 14.644 4.872 -3.836 1.00 81.94 94 GLY A O 1
ATOM 658 N N . SER A 1 95 ? 14.877 3.029 -2.568 1.00 84.75 95 SER A N 1
ATOM 659 C CA . SER A 1 95 ? 16.031 2.504 -3.303 1.00 84.75 95 SER A CA 1
ATOM 660 C C . SER A 1 95 ? 15.673 2.035 -4.712 1.00 84.75 95 SER A C 1
ATOM 662 O O . SER A 1 95 ? 16.309 2.493 -5.663 1.00 84.75 95 SER A O 1
ATOM 664 N N . LEU A 1 96 ? 14.633 1.214 -4.896 1.00 85.88 96 LEU A N 1
ATOM 665 C CA . LEU A 1 96 ? 14.212 0.680 -6.203 1.00 85.88 96 LEU A CA 1
ATOM 666 C C . LEU A 1 96 ? 13.830 1.778 -7.215 1.00 85.88 96 LEU A C 1
ATOM 668 O O . LEU A 1 96 ? 14.128 1.656 -8.400 1.00 85.88 96 LEU A O 1
ATOM 672 N N . LEU A 1 97 ? 13.276 2.904 -6.764 1.00 83.38 97 LEU A N 1
ATOM 673 C CA . LEU A 1 97 ? 12.908 4.036 -7.618 1.00 83.38 97 LEU A CA 1
ATOM 674 C C . LEU A 1 97 ? 14.062 5.038 -7.790 1.00 83.38 97 LEU A C 1
ATOM 676 O O . LEU A 1 97 ? 14.354 5.448 -8.916 1.00 83.38 97 LEU A O 1
ATOM 680 N N . ARG A 1 98 ? 14.783 5.416 -6.722 1.00 81.75 98 ARG A N 1
ATOM 681 C CA . ARG A 1 98 ? 15.745 6.550 -6.744 1.00 81.75 98 ARG A CA 1
ATOM 682 C C . ARG A 1 98 ? 17.223 6.166 -6.856 1.00 81.75 98 ARG A C 1
ATOM 684 O O . ARG A 1 98 ? 18.052 7.047 -7.069 1.00 81.75 98 ARG A O 1
ATOM 691 N N . GLY A 1 99 ? 17.564 4.887 -6.713 1.00 72.31 99 GLY A N 1
ATOM 692 C CA . GLY A 1 99 ? 18.941 4.393 -6.860 1.00 72.31 99 GLY A CA 1
ATOM 693 C C . GLY A 1 99 ? 19.807 4.621 -5.625 1.00 72.31 99 GLY A C 1
ATOM 694 O O . GLY A 1 99 ? 21.026 4.543 -5.708 1.00 72.31 99 GLY A O 1
ATOM 695 N N . GLY A 1 100 ? 19.180 4.920 -4.487 1.00 65.94 100 GLY A N 1
ATOM 696 C CA . GLY A 1 100 ? 19.859 5.072 -3.212 1.00 65.94 100 GLY A CA 1
ATOM 697 C C . GLY A 1 100 ? 18.883 5.377 -2.082 1.00 65.94 100 GLY A C 1
ATOM 698 O O . GLY A 1 100 ? 17.987 6.216 -2.203 1.00 65.94 100 GLY A O 1
ATOM 699 N N . GLY A 1 101 ? 19.106 4.742 -0.944 1.00 57.12 101 GLY A N 1
ATOM 700 C CA . GLY A 1 101 ? 18.281 4.824 0.252 1.00 57.12 101 GLY A CA 1
ATOM 701 C C . GLY A 1 101 ? 18.767 3.780 1.245 1.00 57.12 101 GLY A C 1
ATOM 702 O O . GLY A 1 101 ? 19.038 2.647 0.857 1.00 57.12 101 GLY A O 1
ATOM 703 N N . GLY A 1 102 ? 18.900 4.171 2.510 1.00 51.38 102 GLY A N 1
ATOM 704 C CA . GLY A 1 102 ? 18.867 3.182 3.581 1.00 51.38 102 GLY A CA 1
ATOM 705 C C . GLY A 1 102 ? 17.451 2.600 3.719 1.00 51.38 102 GLY A C 1
ATOM 706 O O . GLY A 1 102 ? 16.569 2.959 2.928 1.00 51.38 102 GLY A O 1
ATOM 707 N N . PRO A 1 103 ? 17.204 1.761 4.740 1.00 50.16 103 PRO A N 1
ATOM 708 C CA . PRO A 1 103 ? 15.839 1.526 5.217 1.00 50.16 103 PRO A CA 1
ATOM 709 C C . PRO A 1 103 ? 15.111 2.862 5.451 1.00 50.16 103 PRO A C 1
ATOM 711 O O . PRO A 1 103 ? 15.766 3.898 5.613 1.00 50.16 103 PRO A O 1
ATOM 714 N N . LEU A 1 104 ? 13.772 2.832 5.424 1.00 52.28 104 LEU A N 1
ATOM 715 C CA . LEU A 1 104 ? 12.901 4.010 5.531 1.00 52.28 104 LEU A CA 1
ATOM 716 C C . LEU A 1 104 ? 13.459 5.044 6.517 1.00 52.28 104 LEU A C 1
ATOM 718 O O . LEU A 1 104 ? 13.615 4.776 7.705 1.00 52.28 104 LEU A O 1
ATOM 722 N N . ALA A 1 105 ? 13.776 6.236 6.005 1.00 41.47 105 ALA A N 1
ATOM 723 C CA . ALA A 1 105 ? 14.319 7.331 6.800 1.00 41.47 105 ALA A CA 1
ATOM 724 C C . ALA A 1 105 ? 13.186 8.041 7.559 1.00 41.47 105 ALA A C 1
ATOM 726 O O . ALA A 1 105 ? 12.856 9.194 7.284 1.00 41.47 105 ALA A O 1
ATOM 727 N N . GLY A 1 106 ? 12.585 7.313 8.493 1.00 51.06 106 GLY A N 1
ATOM 728 C CA . GLY A 1 106 ? 11.571 7.766 9.429 1.00 51.06 106 GLY A CA 1
ATOM 729 C C . GLY A 1 106 ? 11.810 7.121 10.790 1.00 51.06 106 GLY A C 1
ATOM 730 O O . GLY A 1 106 ? 12.590 6.179 10.925 1.00 51.06 106 GLY A O 1
ATOM 731 N N . LYS A 1 107 ? 11.141 7.632 11.822 1.00 58.16 107 LYS A N 1
ATOM 732 C CA . LYS A 1 107 ? 10.962 6.844 13.042 1.00 58.16 107 LYS A CA 1
ATOM 733 C C . LYS A 1 107 ? 9.896 5.813 12.689 1.00 58.16 107 LYS A C 1
ATOM 735 O O . LYS A 1 107 ? 8.778 6.234 12.438 1.00 58.16 107 LYS A O 1
ATOM 740 N N . ASN A 1 108 ? 10.228 4.525 12.629 1.00 67.50 108 ASN A N 1
ATOM 741 C CA . ASN A 1 108 ? 9.197 3.489 12.534 1.00 67.50 108 ASN A CA 1
ATOM 742 C C . ASN A 1 108 ? 8.367 3.581 13.820 1.00 67.50 108 ASN A C 1
ATOM 744 O O . ASN A 1 108 ? 8.906 3.369 14.909 1.00 67.50 108 ASN A O 1
ATOM 748 N N . VAL A 1 109 ? 7.110 3.996 13.696 1.00 75.94 109 VAL A N 1
ATOM 749 C CA . VAL A 1 109 ? 6.192 4.212 14.817 1.00 75.94 109 VAL A CA 1
ATOM 750 C C . VAL A 1 109 ? 5.279 3.004 14.982 1.00 75.94 109 VAL A C 1
ATOM 752 O O . VAL A 1 109 ? 5.037 2.593 16.112 1.00 75.94 109 VAL A O 1
ATOM 755 N N . GLY A 1 110 ? 4.814 2.427 13.871 1.00 82.62 110 GLY A N 1
ATOM 756 C CA . GLY A 1 110 ? 4.062 1.177 13.830 1.00 82.62 110 GLY A CA 1
ATOM 757 C C . GLY A 1 110 ? 4.966 -0.065 13.780 1.00 82.62 110 GLY A C 1
ATOM 758 O O . GLY A 1 110 ? 6.085 -0.003 13.254 1.00 82.62 110 GLY A O 1
ATOM 759 N N . PRO A 1 111 ? 4.493 -1.228 14.271 1.00 88.44 111 PRO A N 1
ATOM 760 C CA . PRO A 1 111 ? 5.263 -2.479 14.270 1.00 88.44 111 PRO A CA 1
ATOM 761 C C . PRO A 1 111 ? 5.654 -2.930 12.851 1.00 88.44 111 PRO A C 1
ATOM 763 O O . PRO A 1 111 ? 6.778 -3.396 12.614 1.00 88.44 111 PRO A O 1
ATOM 766 N N . TYR A 1 112 ? 4.746 -2.713 11.897 1.00 92.38 112 TYR A N 1
ATOM 767 C CA . TYR A 1 112 ? 4.883 -3.098 10.494 1.00 92.38 112 TYR A CA 1
ATOM 768 C C . TYR A 1 112 ? 5.157 -1.922 9.542 1.00 92.38 112 TYR A C 1
ATOM 770 O O . TYR A 1 112 ? 5.050 -2.109 8.330 1.00 92.38 112 TYR A O 1
ATOM 778 N N . ASP A 1 113 ? 5.567 -0.749 10.046 1.00 88.94 113 ASP A N 1
ATOM 779 C CA . ASP A 1 113 ? 6.012 0.367 9.195 1.00 88.94 113 ASP A CA 1
ATOM 780 C C . ASP A 1 113 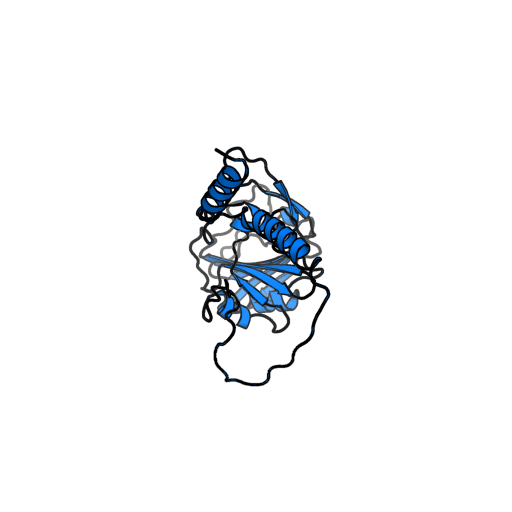? 7.110 -0.098 8.228 1.00 88.94 113 ASP A C 1
ATOM 782 O O . ASP A 1 113 ? 8.168 -0.584 8.647 1.00 88.94 113 ASP A O 1
ATOM 786 N N . GLY A 1 114 ? 6.844 0.016 6.925 1.00 89.94 114 GLY A N 1
ATOM 787 C CA . GLY A 1 114 ? 7.617 -0.704 5.919 1.00 89.94 114 GLY A CA 1
ATOM 788 C C . GLY A 1 114 ? 7.130 -0.529 4.481 1.00 89.94 114 GLY A C 1
ATOM 789 O O . GLY A 1 114 ? 6.013 -0.092 4.209 1.00 89.94 114 GLY A O 1
ATOM 790 N N . GLU A 1 115 ? 8.000 -0.908 3.548 1.00 91.75 115 GLU A N 1
ATOM 791 C CA . GLU A 1 115 ? 7.695 -1.074 2.126 1.00 91.75 115 GLU A CA 1
ATOM 792 C C . GLU A 1 115 ? 7.886 -2.565 1.800 1.00 91.75 115 GLU A C 1
ATOM 794 O O . GLU A 1 115 ? 8.962 -3.116 2.032 1.00 91.75 115 GLU A O 1
ATOM 799 N N . TYR A 1 116 ? 6.866 -3.233 1.267 1.00 95.75 116 TYR A N 1
ATOM 800 C CA . TYR A 1 116 ? 6.872 -4.673 0.998 1.00 95.75 116 TYR A CA 1
ATOM 801 C C . TYR A 1 116 ? 6.605 -4.937 -0.481 1.00 95.75 116 TYR A C 1
ATOM 803 O O . TYR A 1 116 ? 5.697 -4.353 -1.060 1.00 95.75 116 TYR A O 1
ATOM 811 N N . SER A 1 117 ? 7.366 -5.834 -1.105 1.00 96.88 117 SER A N 1
ATOM 812 C CA . SER A 1 117 ? 7.025 -6.397 -2.413 1.00 96.88 117 SER A CA 1
ATOM 813 C C . SER A 1 117 ? 6.197 -7.664 -2.239 1.00 96.88 117 SER A C 1
ATOM 815 O O . SER A 1 117 ? 6.541 -8.505 -1.406 1.00 96.88 117 SER A O 1
ATOM 817 N N . VAL A 1 118 ? 5.183 -7.830 -3.083 1.00 97.81 118 VAL A N 1
ATOM 818 C CA . VAL A 1 118 ? 4.357 -9.035 -3.183 1.00 97.81 118 VAL A CA 1
ATOM 819 C C . VAL A 1 118 ? 4.596 -9.669 -4.548 1.00 97.81 118 VAL A C 1
ATOM 821 O O . VAL A 1 118 ? 4.256 -9.087 -5.580 1.00 97.81 118 VAL A O 1
ATOM 824 N N . ALA A 1 119 ? 5.191 -10.861 -4.560 1.00 97.25 119 ALA A N 1
ATOM 825 C CA . ALA A 1 119 ? 5.463 -11.618 -5.777 1.00 97.25 119 ALA A CA 1
ATOM 826 C C . ALA A 1 119 ? 4.456 -12.762 -5.946 1.00 97.25 119 ALA A C 1
ATOM 828 O O . ALA A 1 119 ? 4.333 -13.625 -5.076 1.00 97.25 119 ALA A O 1
ATOM 829 N N . ARG A 1 120 ? 3.773 -12.805 -7.094 1.00 95.25 120 ARG A N 1
ATOM 830 C CA . ARG A 1 120 ? 2.884 -13.914 -7.479 1.00 95.25 120 ARG A CA 1
ATOM 831 C C . ARG A 1 120 ? 2.962 -14.187 -8.981 1.00 95.25 120 ARG A C 1
ATOM 833 O O . ARG A 1 120 ? 3.711 -13.533 -9.709 1.00 95.25 120 ARG A O 1
ATOM 840 N N . ALA A 1 121 ? 2.200 -15.168 -9.460 1.00 92.94 121 ALA A N 1
ATOM 841 C CA . ALA A 1 121 ? 2.165 -15.512 -10.877 1.00 92.94 121 ALA A CA 1
ATOM 842 C C . ALA A 1 121 ? 1.863 -14.274 -11.749 1.00 92.94 121 ALA A C 1
ATOM 844 O O . ALA A 1 121 ? 0.823 -13.631 -11.615 1.00 92.94 121 ALA A O 1
ATOM 845 N N . GLY A 1 122 ? 2.789 -13.949 -12.656 1.00 92.56 122 GLY A N 1
ATOM 846 C CA . GLY A 1 122 ? 2.638 -12.865 -13.628 1.00 92.56 122 GLY A CA 1
ATOM 847 C C . GLY A 1 122 ? 3.193 -11.492 -13.234 1.00 92.56 122 GLY A C 1
ATOM 848 O O . GLY A 1 122 ? 3.157 -10.613 -14.091 1.00 92.56 122 GLY A O 1
ATOM 849 N N . GLY A 1 123 ? 3.733 -11.280 -12.024 1.00 96.69 123 GLY A N 1
ATOM 850 C CA . GLY A 1 123 ? 4.376 -10.000 -11.696 1.00 96.69 123 GLY A CA 1
ATOM 851 C C . GLY A 1 123 ? 4.670 -9.735 -10.219 1.00 96.69 123 GLY A C 1
ATOM 852 O O . GLY A 1 123 ? 4.598 -10.629 -9.375 1.00 96.69 123 GLY A O 1
ATOM 853 N N . ILE A 1 124 ? 5.019 -8.480 -9.928 1.00 97.81 124 ILE A N 1
ATOM 854 C CA . ILE A 1 124 ? 5.322 -7.976 -8.584 1.00 97.81 124 ILE A CA 1
ATOM 855 C C . ILE A 1 124 ? 4.548 -6.680 -8.325 1.00 97.81 124 ILE A C 1
ATOM 857 O O . ILE A 1 124 ? 4.690 -5.706 -9.069 1.00 97.81 124 ILE A O 1
ATOM 861 N N . GLY A 1 125 ? 3.755 -6.689 -7.254 1.00 97.38 125 GLY A N 1
ATOM 862 C CA . GLY A 1 125 ? 3.127 -5.509 -6.660 1.00 97.38 125 GLY A CA 1
ATOM 863 C C . GLY A 1 125 ? 3.838 -5.090 -5.375 1.00 97.38 125 GLY A C 1
ATOM 864 O O . GLY A 1 125 ? 4.814 -5.722 -4.962 1.00 97.38 125 GLY A O 1
ATOM 865 N N . TYR A 1 126 ? 3.356 -4.025 -4.739 1.00 96.69 126 TYR A N 1
ATOM 866 C CA . TYR A 1 126 ? 3.955 -3.475 -3.526 1.00 96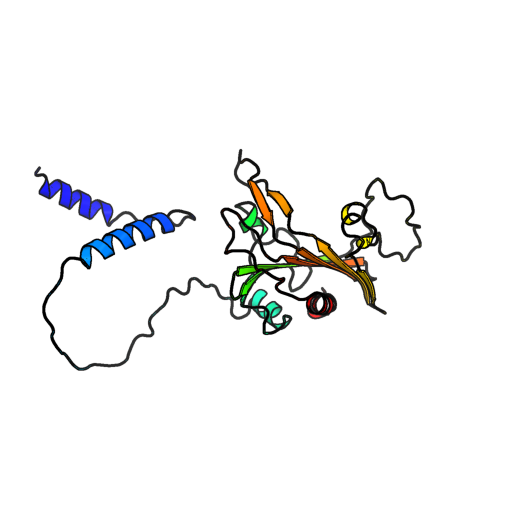.69 126 TYR A CA 1
ATOM 867 C C . TYR A 1 126 ? 2.901 -2.963 -2.549 1.00 96.69 126 TYR A C 1
ATOM 869 O O . TYR A 1 126 ? 2.038 -2.191 -2.947 1.00 96.69 126 TYR A O 1
ATOM 877 N N . ILE A 1 127 ? 3.039 -3.313 -1.272 1.00 97.12 127 ILE A N 1
ATOM 878 C CA . ILE A 1 127 ? 2.231 -2.775 -0.174 1.00 97.12 127 ILE A CA 1
ATOM 879 C C . ILE A 1 127 ? 3.136 -1.889 0.689 1.00 97.12 127 ILE A C 1
ATOM 881 O O . ILE A 1 127 ? 4.240 -2.299 1.043 1.00 97.12 127 ILE A O 1
ATOM 885 N N . THR A 1 128 ? 2.701 -0.682 1.044 1.00 94.19 128 THR A N 1
ATOM 886 C CA . THR A 1 128 ? 3.419 0.203 1.981 1.00 94.19 128 THR A CA 1
ATOM 887 C C . THR A 1 128 ? 2.562 0.527 3.193 1.00 94.19 128 THR A C 1
ATOM 889 O O . THR A 1 128 ? 1.362 0.764 3.044 1.00 94.19 128 THR A O 1
ATOM 892 N N . ILE A 1 129 ? 3.195 0.599 4.363 1.00 93.50 129 ILE A N 1
ATOM 893 C CA . ILE A 1 129 ? 2.567 0.877 5.658 1.00 93.50 129 ILE A CA 1
ATOM 894 C C . ILE A 1 129 ? 3.332 2.008 6.333 1.00 93.50 129 ILE A C 1
ATOM 896 O O . ILE A 1 129 ? 4.550 1.903 6.505 1.00 93.50 129 ILE A O 1
ATOM 900 N N . HIS A 1 130 ? 2.616 3.065 6.712 1.00 89.81 130 HIS A N 1
ATOM 901 C CA . HIS A 1 130 ? 3.166 4.194 7.456 1.00 89.81 130 HIS A CA 1
ATOM 902 C C . HIS A 1 130 ? 2.197 4.657 8.546 1.00 89.81 130 HIS A C 1
ATOM 904 O O . HIS A 1 130 ? 1.042 4.974 8.251 1.00 89.81 130 HIS A O 1
ATOM 910 N N . VAL A 1 131 ? 2.688 4.740 9.780 1.00 89.06 131 VAL A N 1
ATOM 911 C CA . VAL A 1 131 ? 1.974 5.266 10.944 1.00 89.06 131 VAL A CA 1
ATOM 912 C C . VAL A 1 131 ? 2.584 6.597 11.388 1.00 89.06 131 VAL A C 1
ATOM 914 O O . VAL A 1 131 ? 3.715 6.660 11.865 1.00 89.06 131 VAL A O 1
ATOM 917 N N . ASP A 1 132 ? 1.803 7.671 11.303 1.00 83.62 132 ASP A N 1
ATOM 918 C CA . ASP A 1 132 ? 2.170 8.996 11.801 1.00 83.62 132 ASP A CA 1
ATOM 919 C C . ASP A 1 132 ? 1.428 9.291 13.118 1.00 83.62 132 ASP A C 1
ATOM 921 O O . ASP A 1 132 ? 0.213 9.505 13.129 1.00 83.62 132 ASP A O 1
ATOM 925 N N . LYS A 1 133 ? 2.148 9.343 14.250 1.00 81.31 133 LYS A N 1
ATOM 926 C CA . LYS A 1 133 ? 1.578 9.771 15.546 1.00 81.31 133 LYS A CA 1
ATOM 927 C C . LYS A 1 133 ? 1.426 11.292 15.614 1.00 81.31 133 LYS A C 1
ATOM 929 O O . LYS A 1 133 ? 2.377 12.036 15.372 1.00 81.31 133 LYS A O 1
ATOM 934 N N . GLY A 1 134 ? 0.255 11.756 16.055 1.00 63.62 134 GLY A N 1
ATOM 935 C CA . GLY A 1 134 ? 0.021 13.163 16.386 1.00 63.62 134 GLY A CA 1
ATOM 936 C C . GLY A 1 134 ? -0.071 14.098 15.176 1.00 63.62 134 GLY A C 1
ATOM 937 O O . GLY A 1 134 ? 0.411 15.235 15.244 1.00 63.62 134 GLY A O 1
ATOM 938 N N . VAL A 1 135 ? -0.715 13.655 14.090 1.00 58.81 135 VAL A N 1
ATOM 939 C CA . VAL A 1 135 ? -1.031 14.478 12.911 1.00 58.81 135 VAL A CA 1
ATOM 940 C C . VAL A 1 135 ? -2.110 15.501 13.278 1.00 58.81 135 VAL A C 1
ATOM 942 O O . VAL A 1 135 ? -3.290 15.380 12.950 1.00 58.81 135 VAL A O 1
ATOM 945 N N . LYS A 1 136 ? -1.692 16.563 13.975 1.00 45.97 136 LYS A N 1
ATOM 946 C CA . LYS A 1 136 ? -2.514 17.759 14.186 1.00 45.97 136 LYS A CA 1
ATOM 947 C C . LYS A 1 136 ? -2.853 18.326 12.810 1.00 45.97 136 LYS A C 1
ATOM 949 O O . LYS A 1 136 ? -1.935 18.633 12.050 1.00 45.97 136 LYS A O 1
ATOM 954 N N . GLY A 1 137 ? -4.157 18.404 12.521 1.00 46.22 137 GLY A N 1
ATOM 955 C CA . GLY A 1 137 ? -4.738 18.476 11.175 1.00 46.22 137 GLY A CA 1
ATOM 956 C C . GLY A 1 137 ? -3.933 19.282 10.156 1.00 46.22 137 GLY A C 1
ATOM 957 O O . GLY A 1 137 ? -3.494 20.396 10.451 1.00 46.22 137 GLY A O 1
ATOM 958 N N . VAL A 1 138 ? -3.760 18.687 8.965 1.00 38.00 138 VAL A N 1
ATOM 959 C CA . VAL A 1 138 ? -2.944 19.174 7.836 1.00 38.00 138 VAL A CA 1
ATOM 960 C C . VAL A 1 138 ? -2.891 20.700 7.807 1.00 38.00 138 VAL A C 1
ATOM 962 O O . VAL A 1 138 ? -3.903 21.357 7.555 1.00 38.00 138 VAL A O 1
ATOM 965 N N . LYS A 1 139 ? -1.706 21.276 8.064 1.00 31.45 139 LYS A N 1
ATOM 966 C CA . LYS A 1 139 ? -1.495 22.731 8.051 1.00 31.45 139 LYS A CA 1
ATOM 967 C C . LYS A 1 139 ? -1.719 23.292 6.646 1.00 31.45 139 LYS A C 1
ATOM 969 O O . LYS A 1 139 ? -0.775 23.454 5.883 1.00 31.45 139 LYS A O 1
ATOM 974 N N . GLY A 1 140 ? -2.974 23.625 6.360 1.00 31.92 140 GLY A N 1
ATOM 975 C CA . GLY A 1 140 ? -3.423 24.441 5.243 1.00 31.92 140 GLY A CA 1
ATOM 976 C C . GLY A 1 140 ? -2.894 24.016 3.877 1.00 31.92 140 GLY A C 1
ATOM 977 O O . GLY A 1 140 ? -1.949 24.620 3.369 1.00 31.92 140 GLY A O 1
ATOM 978 N N . VAL A 1 141 ? -3.628 23.130 3.198 1.00 33.47 141 VAL A N 1
ATOM 979 C CA . VAL A 1 141 ? -3.741 23.267 1.739 1.00 33.47 141 VAL A CA 1
ATOM 980 C C . VAL A 1 141 ? -4.342 24.654 1.490 1.00 33.47 141 VAL A C 1
ATOM 982 O O . VAL A 1 141 ? -5.533 24.877 1.721 1.00 33.47 141 VAL A O 1
ATOM 985 N N . LYS A 1 142 ? -3.503 25.626 1.104 1.00 26.78 142 LYS A N 1
ATOM 986 C CA . LYS A 1 142 ? -3.935 26.988 0.759 1.00 26.78 142 LYS A CA 1
ATOM 987 C C . LYS A 1 142 ? -4.887 26.910 -0.439 1.00 26.78 142 LYS A C 1
ATOM 989 O O . LYS A 1 142 ? -4.432 26.867 -1.574 1.00 26.78 142 LYS A O 1
ATOM 994 N N . GLY A 1 143 ? -6.192 26.896 -0.179 1.00 29.16 143 GLY A N 1
ATOM 995 C CA . GLY A 1 143 ? -7.219 26.848 -1.223 1.00 29.16 143 GLY A CA 1
ATOM 996 C C . GLY A 1 143 ? -8.568 26.291 -0.768 1.00 29.16 143 GLY A C 1
ATOM 997 O O . GLY A 1 143 ? -9.594 26.725 -1.284 1.00 29.16 143 GLY A O 1
ATOM 998 N N . VAL A 1 144 ? -8.600 25.395 0.226 1.00 35.66 144 VAL A N 1
ATOM 999 C CA . VAL A 1 144 ? -9.859 24.776 0.680 1.00 35.66 144 VAL A CA 1
ATOM 1000 C C . VAL A 1 144 ? -10.627 25.733 1.602 1.00 35.66 144 VAL A C 1
ATOM 1002 O O . VAL A 1 144 ? -10.361 25.818 2.801 1.00 35.66 144 VAL A O 1
ATOM 1005 N N . LYS A 1 145 ? -11.586 26.476 1.038 1.00 24.55 145 LYS A N 1
ATOM 1006 C CA . LYS A 1 145 ? -12.629 27.178 1.803 1.00 24.55 145 LYS A CA 1
ATOM 1007 C C . LYS A 1 145 ? -13.736 26.182 2.162 1.00 24.55 145 LYS A C 1
ATOM 1009 O O . LYS A 1 145 ? -14.248 25.530 1.262 1.00 24.55 145 LYS A O 1
ATOM 1014 N N . GLY A 1 146 ? -14.144 26.125 3.433 1.00 30.88 146 GLY A N 1
ATOM 1015 C CA . GLY A 1 146 ? -15.393 25.459 3.841 1.00 30.88 146 GLY A CA 1
ATOM 1016 C C . GLY A 1 146 ? -15.310 24.450 4.989 1.00 30.88 146 GLY A C 1
ATOM 1017 O O . GLY A 1 146 ? -16.357 24.059 5.485 1.00 30.88 146 GLY A O 1
ATOM 1018 N N . VAL A 1 147 ? -14.120 24.049 5.453 1.00 36.84 147 VAL A N 1
ATOM 1019 C CA . VAL A 1 147 ? -14.011 23.153 6.623 1.00 36.84 147 VAL A CA 1
ATOM 1020 C C . VAL A 1 147 ? -14.136 23.974 7.911 1.00 36.84 147 VAL A C 1
ATOM 1022 O O . VAL A 1 147 ? -13.207 24.693 8.295 1.00 36.84 147 VAL A O 1
ATOM 1025 N N . GLU A 1 148 ? -15.303 23.901 8.553 1.00 30.91 148 GLU A N 1
ATOM 1026 C CA . GLU A 1 148 ? -15.552 24.493 9.869 1.00 30.91 148 GLU A CA 1
ATOM 1027 C C . GLU A 1 148 ? -14.707 23.809 10.947 1.00 30.91 148 GLU A C 1
ATOM 1029 O O . GLU A 1 148 ? -14.727 22.594 11.106 1.00 30.91 148 GLU A O 1
ATOM 1034 N N . LYS A 1 149 ? -13.980 24.604 11.737 1.00 37.03 149 LYS A N 1
ATOM 1035 C CA . LYS A 1 149 ? -13.166 24.094 12.846 1.00 37.03 149 LYS A CA 1
ATOM 1036 C C . LYS A 1 149 ? -14.017 23.866 14.093 1.00 37.03 149 LYS A C 1
ATOM 1038 O O . LYS A 1 149 ? -13.957 24.663 15.030 1.00 37.03 149 LYS A O 1
ATOM 1043 N N . THR A 1 150 ? -14.767 22.773 14.136 1.00 32.00 150 THR A N 1
ATOM 1044 C CA . THR A 1 150 ? -15.308 22.260 15.402 1.00 32.00 150 THR A CA 1
ATOM 1045 C C . THR A 1 150 ? -14.232 21.451 16.139 1.00 32.00 150 THR A C 1
ATOM 1047 O O . THR A 1 150 ? -13.404 20.770 15.537 1.00 32.00 150 THR A O 1
ATOM 1050 N N . GLY A 1 151 ? -14.178 21.581 17.469 1.00 34.00 151 GLY A N 1
ATOM 1051 C CA . GLY A 1 151 ? -13.046 21.165 18.319 1.00 34.00 151 GLY A CA 1
ATOM 1052 C C . GLY A 1 151 ? -12.825 19.656 18.503 1.00 34.00 151 GLY A C 1
ATOM 1053 O O . GLY A 1 151 ? -12.263 19.247 19.515 1.00 34.00 151 GLY A O 1
ATOM 1054 N N . THR A 1 152 ? -13.283 18.830 17.567 1.00 37.12 152 THR A N 1
ATOM 1055 C CA . THR A 1 152 ? -13.132 17.361 17.562 1.00 37.12 152 THR A CA 1
ATOM 1056 C C . THR A 1 152 ? -12.917 16.823 16.139 1.00 37.12 152 THR A C 1
ATOM 1058 O O . THR A 1 152 ? -12.871 15.616 15.926 1.00 37.12 152 THR A O 1
ATOM 1061 N N . ASP A 1 153 ? -12.802 17.718 15.155 1.00 39.91 153 ASP A N 1
ATOM 1062 C CA . ASP A 1 153 ? -12.808 17.379 13.737 1.00 39.91 153 ASP A CA 1
ATOM 1063 C C . ASP A 1 153 ? -11.511 16.652 13.316 1.00 39.91 153 ASP A C 1
ATOM 1065 O O . ASP A 1 153 ? -10.409 17.152 13.596 1.00 39.91 153 ASP A O 1
ATOM 1069 N N . PRO A 1 154 ? -11.585 15.479 12.651 1.00 46.25 154 PRO A N 1
ATOM 1070 C CA . PRO A 1 154 ? -10.407 14.696 12.286 1.00 46.25 154 PRO A CA 1
ATOM 1071 C C . PRO A 1 154 ? -9.458 15.331 11.242 1.00 46.25 154 PRO A C 1
ATOM 1073 O O . PRO A 1 154 ? -8.517 14.675 10.791 1.00 46.25 154 PRO A O 1
ATOM 1076 N N . GLY A 1 155 ? -9.597 16.619 10.924 1.00 51.47 155 GLY A N 1
ATOM 1077 C CA . GLY A 1 155 ? -8.874 17.285 9.844 1.00 51.47 155 GLY A CA 1
ATOM 1078 C C . GLY A 1 155 ? -9.552 17.030 8.496 1.00 51.47 155 GLY A C 1
ATOM 1079 O O . GLY A 1 155 ? -10.589 16.373 8.447 1.00 51.47 155 GLY A O 1
ATOM 1080 N N . PRO A 1 156 ? -8.998 17.548 7.384 1.00 56.47 156 PRO A N 1
ATOM 1081 C CA . PRO A 1 156 ? -9.657 17.420 6.094 1.00 56.47 156 PRO A CA 1
ATOM 1082 C C . PRO A 1 156 ? -9.777 15.947 5.692 1.00 56.47 156 PRO A C 1
ATOM 1084 O O . PRO A 1 156 ? -8.774 15.235 5.593 1.00 56.47 156 PRO A O 1
ATOM 1087 N N . ASP A 1 157 ? -11.015 15.535 5.431 1.00 65.75 157 ASP A N 1
ATOM 1088 C CA . ASP A 1 157 ? -11.370 14.299 4.742 1.00 65.75 157 ASP A CA 1
ATOM 1089 C C . ASP A 1 157 ? -10.445 14.078 3.527 1.00 65.75 157 ASP A C 1
ATOM 1091 O O . ASP A 1 157 ? -10.266 14.976 2.701 1.00 65.75 157 ASP A O 1
ATOM 1095 N N . SER A 1 158 ? -9.857 12.879 3.410 1.00 69.56 158 SER A N 1
ATOM 1096 C CA . SER A 1 158 ? -8.969 12.562 2.286 1.00 69.56 158 SER A CA 1
ATOM 1097 C C . SER A 1 158 ? -9.697 12.624 0.941 1.00 69.56 158 SER A C 1
ATOM 1099 O O . SER A 1 158 ? -9.100 13.097 -0.022 1.00 69.56 158 SER A O 1
ATOM 1101 N N . CYS A 1 159 ? -10.975 12.239 0.873 1.00 73.31 159 CYS A N 1
ATOM 1102 C CA . CYS A 1 159 ? -11.802 12.366 -0.330 1.00 73.31 159 CYS A CA 1
ATOM 1103 C C . CYS A 1 159 ? -12.154 13.823 -0.673 1.00 73.31 159 CYS A C 1
ATOM 1105 O O . CYS A 1 159 ? -12.388 14.132 -1.840 1.00 73.31 159 CYS A O 1
ATOM 1107 N N . ALA A 1 160 ? -12.141 14.728 0.311 1.00 68.06 160 ALA A N 1
ATOM 1108 C CA . ALA A 1 160 ? -12.363 16.163 0.120 1.00 68.06 160 ALA A CA 1
ATOM 1109 C C . ALA A 1 160 ? -11.081 16.947 -0.229 1.00 68.06 160 ALA A C 1
ATOM 1111 O O . ALA A 1 160 ? -11.130 18.165 -0.431 1.00 68.06 160 ALA A O 1
ATOM 1112 N N . LEU A 1 161 ? -9.917 16.288 -0.310 1.00 65.62 161 LEU A N 1
ATOM 1113 C CA . LEU A 1 161 ? -8.691 16.923 -0.791 1.00 65.62 161 LEU A CA 1
ATOM 1114 C C . LEU A 1 161 ? -8.836 17.262 -2.279 1.00 65.62 161 LEU A C 1
ATOM 1116 O O . LEU A 1 161 ? -9.098 16.388 -3.100 1.00 65.62 161 LEU A O 1
ATOM 1120 N N . ALA A 1 162 ? -8.599 18.527 -2.639 1.00 52.81 162 ALA A N 1
ATOM 1121 C CA . ALA A 1 162 ? -8.762 19.021 -4.010 1.00 52.81 162 ALA A CA 1
ATOM 1122 C C . ALA A 1 162 ? -7.949 18.224 -5.054 1.00 52.81 162 ALA A C 1
ATOM 1124 O O . ALA A 1 162 ? -8.411 18.031 -6.176 1.00 52.81 162 ALA A O 1
ATOM 1125 N N . ASP A 1 163 ? -6.783 17.697 -4.668 1.00 56.09 163 ASP A N 1
ATOM 1126 C CA . ASP A 1 163 ? -5.934 16.865 -5.530 1.00 56.09 163 ASP A CA 1
ATOM 1127 C C . ASP A 1 163 ? -6.549 15.482 -5.840 1.00 56.09 163 ASP A C 1
ATOM 1129 O O . ASP A 1 163 ? -6.146 14.834 -6.806 1.00 56.09 163 ASP A O 1
ATOM 1133 N N . LEU A 1 164 ? -7.538 15.030 -5.054 1.00 58.25 164 LEU A N 1
ATOM 1134 C CA . LEU A 1 164 ? -8.311 13.805 -5.299 1.00 58.25 164 LEU A CA 1
ATOM 1135 C C . LEU A 1 164 ? -9.661 14.073 -5.990 1.00 58.25 164 LEU A C 1
ATOM 1137 O O . LEU A 1 164 ? -10.396 13.127 -6.259 1.00 58.25 164 LEU A O 1
ATOM 1141 N N . ALA A 1 165 ? -9.983 15.319 -6.363 1.00 56.50 165 ALA A N 1
ATOM 1142 C CA . ALA A 1 165 ? -11.240 15.640 -7.053 1.00 56.50 165 ALA A CA 1
ATOM 1143 C C . ALA A 1 165 ? -11.427 14.856 -8.372 1.00 56.50 165 ALA A C 1
ATOM 1145 O O . ALA A 1 165 ? -12.549 14.532 -8.749 1.00 56.50 165 ALA A O 1
ATOM 1146 N N . ALA A 1 166 ? -10.328 14.486 -9.042 1.00 60.91 166 ALA A N 1
ATOM 1147 C CA . ALA A 1 166 ? -10.328 13.656 -10.252 1.00 60.91 166 ALA A CA 1
ATOM 1148 C C . ALA A 1 166 ? -10.627 12.156 -10.010 1.00 60.91 166 ALA A C 1
ATOM 1150 O O . ALA A 1 166 ? -10.726 11.392 -10.972 1.00 60.91 166 ALA A O 1
ATOM 1151 N N . ILE A 1 167 ? -10.732 11.729 -8.747 1.00 65.44 167 ILE A N 1
ATOM 1152 C CA . ILE A 1 167 ? -11.055 10.357 -8.319 1.00 65.44 167 ILE A CA 1
ATOM 1153 C C . ILE A 1 167 ? -12.126 10.324 -7.213 1.00 65.44 167 ILE A C 1
ATOM 1155 O O . ILE A 1 167 ? -12.280 9.314 -6.523 1.00 65.44 167 ILE A O 1
ATOM 1159 N N . ALA A 1 168 ? -12.852 11.430 -7.011 1.00 62.06 168 ALA A N 1
ATOM 1160 C CA . ALA A 1 168 ? -13.869 11.554 -5.966 1.00 62.06 168 ALA A CA 1
ATOM 1161 C C . ALA A 1 168 ? -14.998 10.516 -6.121 1.00 62.06 168 ALA A C 1
ATOM 1163 O O . ALA A 1 168 ? -15.552 10.056 -5.130 1.00 62.06 168 ALA A O 1
ATOM 1164 N N . ASP A 1 169 ? -15.268 10.084 -7.357 1.00 68.06 169 ASP A N 1
ATOM 1165 C CA . ASP A 1 169 ? -16.193 9.004 -7.720 1.00 68.06 169 ASP A CA 1
ATOM 1166 C C . ASP A 1 169 ? -15.771 7.615 -7.202 1.00 68.06 169 ASP A C 1
ATOM 1168 O O . ASP A 1 169 ? -16.605 6.725 -7.040 1.00 68.06 169 ASP A O 1
ATOM 1172 N N . ARG A 1 170 ? -14.475 7.420 -6.937 1.00 77.25 170 ARG A N 1
ATOM 1173 C CA . ARG A 1 170 ? -13.866 6.159 -6.478 1.00 77.25 170 ARG A CA 1
ATOM 1174 C C . ARG A 1 170 ? -13.329 6.230 -5.047 1.00 77.25 170 ARG A C 1
ATOM 1176 O O . ARG A 1 170 ? -12.770 5.241 -4.548 1.00 77.25 170 ARG A O 1
ATOM 1183 N N . CYS A 1 171 ? -13.526 7.365 -4.380 1.00 86.62 171 CYS A N 1
ATOM 1184 C CA . CYS A 1 171 ? -13.181 7.591 -2.985 1.00 86.62 171 CYS A CA 1
ATOM 1185 C C . CYS A 1 171 ? -14.390 7.305 -2.081 1.00 86.62 171 CYS A C 1
ATOM 1187 O O . CYS A 1 171 ? -15.489 7.787 -2.328 1.00 86.62 171 CYS A O 1
ATOM 1189 N N . THR A 1 172 ? -14.201 6.503 -1.034 1.00 90.12 172 THR A N 1
ATOM 1190 C CA . THR A 1 172 ? -15.245 6.170 -0.054 1.00 90.12 172 THR A CA 1
ATOM 1191 C C . THR A 1 172 ? -14.764 6.486 1.347 1.00 90.12 172 THR A C 1
ATOM 1193 O O . THR A 1 172 ? -13.671 6.059 1.721 1.00 90.12 172 THR A O 1
ATOM 1196 N N . ASN A 1 173 ? -15.620 7.138 2.127 1.00 89.75 173 ASN A N 1
ATOM 1197 C CA . ASN A 1 173 ? -15.421 7.359 3.551 1.00 89.75 173 ASN A CA 1
ATOM 1198 C C . ASN A 1 173 ? -16.335 6.464 4.378 1.00 89.75 173 ASN A C 1
ATOM 1200 O O . ASN A 1 173 ? -17.517 6.319 4.073 1.00 89.75 173 ASN A O 1
ATOM 1204 N N . GLU A 1 174 ? -15.789 5.928 5.459 1.00 91.69 174 GLU A N 1
ATOM 1205 C CA . GLU A 1 174 ? -16.493 5.096 6.420 1.00 91.69 174 GLU A CA 1
ATOM 1206 C C . GLU A 1 174 ? -16.115 5.543 7.836 1.00 91.69 174 GLU A C 1
ATOM 1208 O O . GLU A 1 174 ? -14.948 5.501 8.231 1.00 91.69 174 GLU A O 1
ATOM 1213 N N . ARG A 1 175 ? -17.099 6.006 8.615 1.00 91.19 175 ARG A N 1
ATOM 1214 C CA . ARG A 1 175 ? -16.898 6.298 10.038 1.00 91.19 175 ARG A CA 1
ATOM 1215 C C . ARG A 1 175 ? -16.997 4.982 10.804 1.00 91.19 175 ARG A C 1
ATOM 1217 O O . ARG A 1 175 ? -18.062 4.374 10.843 1.00 91.19 175 ARG A O 1
ATOM 1224 N N . ILE A 1 176 ? -15.900 4.576 11.430 1.00 91.69 176 ILE A N 1
ATOM 1225 C CA . ILE A 1 176 ? -15.802 3.348 12.217 1.00 91.69 176 ILE A CA 1
ATOM 1226 C C . ILE A 1 176 ? -16.093 3.706 13.684 1.00 91.69 176 ILE A C 1
ATOM 1228 O O . ILE A 1 176 ? -15.325 4.475 14.277 1.00 91.69 176 ILE A O 1
ATOM 1232 N N . PRO A 1 177 ? -17.196 3.213 14.286 1.00 88.38 177 PRO A N 1
ATOM 1233 C CA . PRO A 1 177 ? -17.567 3.559 15.657 1.00 88.38 177 PRO A CA 1
ATOM 1234 C C . PRO A 1 177 ? -16.454 3.225 16.657 1.00 88.38 177 PRO A C 1
ATOM 1236 O O . PRO A 1 177 ? -15.941 2.112 16.666 1.00 88.38 177 PRO A O 1
ATOM 1239 N N . GLY A 1 178 ? -16.078 4.196 17.492 1.00 86.00 178 GLY A N 1
ATOM 1240 C CA . GLY A 1 178 ? -15.035 4.036 18.515 1.00 86.00 178 GLY A CA 1
ATOM 1241 C C . GLY A 1 178 ? -13.587 3.997 18.006 1.00 86.00 178 GLY A C 1
ATOM 1242 O O . GLY A 1 178 ? -12.686 3.923 18.834 1.00 86.00 178 GLY A O 1
ATOM 1243 N N . VAL A 1 179 ? -13.352 4.069 16.689 1.00 88.75 179 VAL A N 1
ATOM 1244 C CA . VAL A 1 179 ? -12.005 3.987 16.093 1.00 88.75 179 VAL A CA 1
ATOM 1245 C C . VAL A 1 179 ? -11.628 5.288 15.377 1.00 88.75 179 VAL A C 1
ATOM 1247 O O . VAL A 1 179 ? -10.594 5.883 15.682 1.00 88.75 179 VAL A O 1
ATOM 1250 N N . GLY A 1 180 ? -12.452 5.755 14.430 1.00 89.56 180 GLY A N 1
ATOM 1251 C CA . GLY A 1 180 ? -12.148 6.965 13.660 1.00 89.56 180 GLY A CA 1
ATOM 1252 C C . GLY A 1 180 ? -12.778 7.004 12.268 1.00 89.56 180 GLY A C 1
ATOM 1253 O O . GLY A 1 180 ? -13.887 6.513 12.054 1.00 89.56 180 GLY A O 1
ATOM 1254 N N . LEU A 1 181 ? -12.080 7.625 11.313 1.00 90.50 181 LEU A N 1
ATOM 1255 C CA . LEU A 1 181 ? -12.506 7.746 9.913 1.00 90.50 181 LEU A CA 1
ATOM 1256 C C . LEU A 1 181 ? -11.567 6.954 8.993 1.00 90.50 181 LEU A C 1
ATOM 1258 O O . LEU A 1 181 ? -10.361 7.205 8.983 1.00 90.50 181 LEU A O 1
ATOM 1262 N N . LEU A 1 182 ? -12.129 6.041 8.200 1.00 92.81 182 LEU A N 1
ATOM 1263 C CA . LEU A 1 182 ? -11.429 5.308 7.150 1.00 92.81 182 LEU A CA 1
ATOM 1264 C C . LEU A 1 182 ? -11.794 5.881 5.774 1.00 92.81 182 LEU A C 1
ATOM 1266 O O . LEU A 1 182 ? -12.959 5.863 5.383 1.00 92.81 182 LEU A O 1
ATOM 1270 N N . SER A 1 183 ? -10.797 6.345 5.025 1.00 92.50 183 SER A N 1
ATOM 1271 C CA . SER A 1 183 ? -10.932 6.752 3.620 1.00 92.50 183 SER A CA 1
ATOM 1272 C C . SER A 1 183 ? -10.229 5.739 2.717 1.00 92.50 183 SER A C 1
ATOM 1274 O O . SER A 1 183 ? -9.063 5.428 2.955 1.00 92.50 183 SER A O 1
ATOM 1276 N N . ILE A 1 184 ? -10.886 5.256 1.659 1.00 93.25 184 ILE A N 1
ATOM 1277 C CA . ILE A 1 184 ? -10.293 4.350 0.655 1.00 93.25 184 ILE A CA 1
ATOM 1278 C C . ILE A 1 184 ? -10.524 4.908 -0.747 1.00 93.25 184 ILE A C 1
ATOM 1280 O O . ILE A 1 184 ? -11.643 5.303 -1.068 1.00 93.25 184 ILE A O 1
ATOM 1284 N N . TRP A 1 185 ? -9.501 4.915 -1.602 1.00 92.50 185 TRP A N 1
ATOM 1285 C CA . TRP A 1 185 ? -9.606 5.403 -2.981 1.00 92.50 185 TRP A CA 1
ATOM 1286 C C . TRP A 1 185 ? -8.676 4.684 -3.953 1.00 92.50 185 TRP A C 1
ATOM 1288 O O . TRP A 1 185 ? -7.718 4.021 -3.557 1.00 92.50 185 TRP A O 1
ATOM 1298 N N . GLU A 1 186 ? -8.954 4.852 -5.244 1.00 89.44 186 GLU A N 1
ATOM 1299 C CA . GLU A 1 186 ? -8.160 4.294 -6.333 1.00 89.44 186 GLU A CA 1
ATOM 1300 C C . GLU A 1 186 ? -7.563 5.406 -7.202 1.00 89.44 186 GLU A C 1
ATOM 1302 O O . GLU A 1 186 ? -8.279 6.278 -7.693 1.00 89.44 186 GLU A O 1
ATOM 1307 N N . THR A 1 187 ? -6.256 5.341 -7.441 1.00 85.06 187 THR A N 1
ATOM 1308 C CA . THR A 1 187 ? -5.545 6.186 -8.401 1.00 85.06 187 THR A CA 1
ATOM 1309 C C . THR A 1 187 ? -5.137 5.337 -9.603 1.00 85.06 187 THR A C 1
ATOM 1311 O O . THR A 1 187 ? -4.436 4.332 -9.465 1.00 85.06 187 THR A O 1
ATOM 1314 N N . ALA A 1 188 ? -5.544 5.759 -10.801 1.00 86.00 188 ALA A N 1
ATOM 1315 C CA . ALA A 1 188 ? -5.209 5.068 -12.043 1.00 86.00 188 ALA A CA 1
ATOM 1316 C C . ALA A 1 188 ? -3.689 5.026 -12.309 1.00 86.00 188 ALA A C 1
ATOM 1318 O O . ALA A 1 188 ? -2.928 5.878 -11.844 1.00 86.00 188 ALA A O 1
ATOM 1319 N N . ALA A 1 189 ? -3.257 4.047 -13.111 1.00 86.44 189 ALA A N 1
ATOM 1320 C CA . ALA A 1 189 ? -1.873 3.924 -13.563 1.00 86.44 189 ALA A CA 1
ATOM 1321 C C . ALA A 1 189 ? -1.381 5.230 -14.212 1.00 86.44 189 ALA A C 1
ATOM 1323 O O . ALA A 1 189 ? -2.041 5.786 -15.092 1.00 86.44 189 ALA A O 1
ATOM 1324 N N . THR A 1 190 ? -0.217 5.723 -13.788 1.00 84.31 190 THR A N 1
ATOM 1325 C CA . THR A 1 190 ? 0.293 7.030 -14.219 1.00 84.31 190 THR A CA 1
ATOM 1326 C C . THR A 1 190 ? 1.817 7.058 -14.317 1.00 84.31 190 THR A C 1
ATOM 1328 O O . THR A 1 190 ? 2.522 6.178 -13.820 1.00 84.31 190 THR A O 1
ATOM 1331 N N . LYS A 1 191 ? 2.345 8.068 -15.011 1.00 84.25 191 LYS A N 1
ATOM 1332 C CA . LYS A 1 191 ? 3.784 8.279 -15.197 1.00 84.25 191 LYS A CA 1
ATOM 1333 C C . LYS A 1 191 ? 4.253 9.412 -14.300 1.00 84.25 191 LYS A C 1
ATOM 1335 O O . LYS A 1 191 ? 3.703 10.507 -14.356 1.00 84.25 191 LYS A O 1
ATOM 1340 N N . TRP A 1 192 ? 5.315 9.179 -13.535 1.00 79.25 192 TRP A N 1
ATOM 1341 C CA . TRP A 1 192 ? 5.903 10.195 -12.664 1.00 79.25 192 TRP A CA 1
ATOM 1342 C C . TRP A 1 192 ? 7.418 10.292 -12.836 1.00 79.25 192 TRP A C 1
ATOM 1344 O O . TRP A 1 192 ? 8.109 9.319 -13.143 1.00 79.25 192 TRP A O 1
ATOM 1354 N N . ALA A 1 193 ? 7.951 11.497 -12.640 1.00 82.44 193 ALA A N 1
ATOM 1355 C CA . ALA A 1 193 ? 9.377 11.773 -12.750 1.00 82.44 193 ALA A CA 1
ATOM 1356 C C . ALA A 1 193 ? 10.082 11.531 -11.406 1.00 82.44 193 ALA A C 1
ATOM 1358 O O . ALA A 1 193 ? 9.860 12.245 -10.429 1.00 82.44 193 ALA A O 1
ATOM 1359 N N . VAL A 1 194 ? 10.977 10.544 -11.357 1.00 80.81 194 VAL A N 1
ATOM 1360 C CA . VAL A 1 194 ? 11.768 10.211 -10.169 1.00 80.81 194 VAL A CA 1
ATOM 1361 C C . VAL A 1 194 ? 13.169 10.809 -10.281 1.00 80.81 194 VAL A C 1
ATOM 1363 O O . VAL A 1 194 ? 13.997 10.336 -11.066 1.00 80.81 194 VAL A O 1
ATOM 1366 N N . LYS A 1 195 ? 13.475 11.814 -9.450 1.00 81.19 195 LYS A N 1
ATOM 1367 C CA . LYS A 1 195 ? 14.858 12.284 -9.256 1.00 81.19 195 LYS A CA 1
ATOM 1368 C C . LYS A 1 195 ? 15.705 11.153 -8.665 1.00 81.19 195 LYS A C 1
ATOM 1370 O O . LYS A 1 195 ? 15.390 10.635 -7.592 1.00 81.19 195 LYS A O 1
ATOM 1375 N N . GLN A 1 196 ? 16.758 10.769 -9.382 1.00 79.56 196 GLN A N 1
ATOM 1376 C CA . GLN A 1 196 ? 17.752 9.807 -8.905 1.00 79.56 196 GLN A CA 1
ATOM 1377 C C . GLN A 1 196 ? 18.645 10.466 -7.838 1.00 79.56 196 GLN A C 1
ATOM 1379 O O . GLN A 1 196 ? 18.790 11.688 -7.833 1.00 79.56 196 GLN A O 1
ATOM 1384 N N . LYS A 1 197 ? 19.237 9.680 -6.930 1.00 72.31 197 LYS A N 1
ATOM 1385 C CA . LYS A 1 197 ? 20.128 10.210 -5.876 1.00 72.31 197 LYS A CA 1
ATOM 1386 C C . LYS A 1 197 ? 21.567 10.489 -6.323 1.00 72.31 197 LYS A C 1
ATOM 1388 O O . LYS A 1 197 ? 22.311 11.103 -5.566 1.00 72.31 197 LYS A O 1
ATOM 1393 N N . SER A 1 198 ? 21.978 10.053 -7.512 1.00 70.00 198 SER A N 1
ATOM 1394 C CA . SER A 1 198 ? 23.306 10.353 -8.053 1.00 70.00 198 SER A CA 1
ATOM 1395 C C . SER A 1 198 ? 23.456 11.844 -8.385 1.00 70.00 198 SER A C 1
ATOM 1397 O O . SER A 1 198 ? 22.556 12.466 -8.953 1.00 70.00 198 SER A O 1
ATOM 1399 N N . ALA A 1 199 ? 24.607 12.428 -8.040 1.00 56.47 199 ALA A N 1
ATOM 1400 C CA . ALA A 1 199 ? 24.906 13.827 -8.338 1.00 56.47 199 ALA A CA 1
ATOM 1401 C C . ALA A 1 199 ? 24.833 14.093 -9.855 1.00 56.47 199 ALA A C 1
ATOM 1403 O O . ALA A 1 199 ? 25.333 13.306 -10.656 1.00 56.47 199 ALA A O 1
ATOM 1404 N N . GLY A 1 200 ? 24.168 15.183 -10.251 1.00 65.88 200 GLY A N 1
ATOM 1405 C CA . GLY A 1 200 ? 23.958 15.543 -11.660 1.00 65.88 200 GLY A CA 1
ATOM 1406 C C . GLY A 1 200 ? 22.954 14.669 -12.432 1.00 65.88 200 GLY A C 1
ATOM 1407 O O . GLY A 1 200 ? 22.734 14.907 -13.620 1.00 65.88 200 GLY A O 1
ATOM 1408 N N . ALA A 1 201 ? 22.321 13.673 -11.804 1.00 71.94 201 ALA A N 1
ATOM 1409 C CA . ALA A 1 201 ? 21.420 12.767 -12.506 1.00 71.94 201 ALA A CA 1
ATOM 1410 C C . ALA A 1 201 ? 20.081 13.424 -12.887 1.00 71.94 201 ALA A C 1
ATOM 1412 O O . ALA A 1 201 ? 19.418 14.085 -12.084 1.00 71.94 201 ALA A O 1
ATOM 1413 N N . ARG A 1 202 ? 19.645 13.185 -14.130 1.00 76.38 202 ARG A N 1
ATOM 1414 C CA . ARG A 1 202 ? 18.320 13.597 -14.613 1.00 76.38 202 ARG A CA 1
ATOM 1415 C C . ARG A 1 202 ? 17.213 12.803 -13.916 1.00 76.38 202 ARG A C 1
ATOM 1417 O O . ARG A 1 202 ? 17.404 11.656 -13.510 1.00 76.38 202 ARG A O 1
ATOM 1424 N N . ALA A 1 203 ? 16.033 13.411 -13.808 1.00 82.19 203 ALA A N 1
ATOM 1425 C CA . ALA A 1 203 ? 14.841 12.684 -13.395 1.00 82.19 203 ALA A CA 1
ATOM 1426 C C . ALA A 1 203 ? 14.493 11.622 -14.450 1.00 82.19 203 ALA A C 1
ATOM 1428 O O . ALA A 1 203 ? 14.499 11.905 -15.647 1.00 82.19 203 ALA A O 1
ATOM 1429 N N . VAL A 1 204 ? 14.191 10.408 -13.996 1.00 80.94 204 VAL A N 1
ATOM 1430 C CA . VAL A 1 204 ? 13.789 9.287 -14.852 1.00 80.94 204 VAL A CA 1
ATOM 1431 C C . VAL A 1 204 ? 12.275 9.149 -14.771 1.00 80.94 204 VAL A C 1
ATOM 1433 O O . VAL A 1 204 ? 11.719 9.131 -13.674 1.00 80.94 204 VAL A O 1
ATOM 1436 N N . VAL A 1 205 ? 11.601 9.053 -15.917 1.00 83.56 205 VAL A N 1
ATOM 1437 C CA . VAL A 1 205 ? 10.161 8.771 -15.951 1.00 83.56 205 VAL A CA 1
ATOM 1438 C C . VAL A 1 205 ? 9.947 7.296 -15.625 1.00 83.56 205 VAL A C 1
ATOM 1440 O O . VAL A 1 205 ? 10.436 6.421 -16.338 1.00 83.56 205 VAL A O 1
ATOM 1443 N N . VAL A 1 206 ? 9.213 7.030 -14.550 1.00 83.50 206 VAL A N 1
ATOM 1444 C CA . VAL A 1 206 ? 8.757 5.693 -14.160 1.00 83.50 206 VAL A CA 1
ATOM 1445 C C . VAL A 1 206 ? 7.281 5.577 -14.523 1.00 83.50 206 VAL A C 1
ATOM 1447 O O . VAL A 1 206 ? 6.521 6.526 -14.331 1.00 83.50 206 VAL A O 1
ATOM 1450 N N . SER A 1 207 ? 6.876 4.429 -15.068 1.00 87.19 207 SER A N 1
ATOM 1451 C CA . SER A 1 207 ? 5.455 4.122 -15.278 1.00 87.19 207 SER A CA 1
ATOM 1452 C C . SER A 1 207 ? 4.971 3.285 -14.103 1.00 87.19 207 SER A C 1
ATOM 1454 O O . SER A 1 207 ? 5.397 2.139 -13.958 1.00 87.19 207 SER A O 1
ATOM 1456 N N . GLY A 1 208 ? 4.129 3.856 -13.248 1.00 84.88 208 GLY A N 1
ATOM 1457 C CA . GLY A 1 208 ? 3.452 3.116 -12.194 1.00 84.88 208 GLY A CA 1
ATOM 1458 C C . GLY A 1 208 ? 2.208 2.419 -12.712 1.00 84.88 208 GLY A C 1
ATOM 1459 O O . GLY A 1 208 ? 1.508 2.945 -13.578 1.00 84.88 208 GLY A O 1
ATOM 1460 N N . GLY A 1 209 ? 1.924 1.247 -12.154 1.00 88.88 209 GLY A N 1
ATOM 1461 C CA . GLY A 1 209 ? 0.597 0.658 -12.236 1.00 88.88 209 GLY A CA 1
ATOM 1462 C C . GLY A 1 209 ? -0.415 1.438 -11.389 1.00 88.88 209 GLY A C 1
ATOM 1463 O O . GLY A 1 209 ? -0.083 2.442 -10.755 1.00 88.88 209 GLY A O 1
ATOM 1464 N N . ALA A 1 210 ? -1.666 0.984 -11.401 1.00 91.25 210 ALA A N 1
ATOM 1465 C CA . ALA A 1 210 ? -2.714 1.555 -10.566 1.00 91.25 210 ALA A CA 1
ATOM 1466 C C . ALA A 1 210 ? -2.433 1.299 -9.073 1.00 91.25 210 ALA A C 1
ATOM 1468 O O . ALA A 1 210 ? -1.800 0.298 -8.709 1.00 91.25 210 ALA A O 1
ATOM 1469 N N . LEU A 1 211 ? -2.909 2.218 -8.234 1.00 90.62 211 LEU A N 1
ATOM 1470 C CA . LEU A 1 211 ? -2.698 2.282 -6.789 1.00 90.62 211 LEU A CA 1
ATOM 1471 C C . LEU A 1 211 ? -4.054 2.296 -6.076 1.00 90.62 211 LEU A C 1
ATOM 1473 O O . LEU A 1 211 ? -4.936 3.061 -6.455 1.00 90.62 211 LEU A O 1
ATOM 1477 N N . LEU A 1 212 ? -4.208 1.467 -5.053 1.00 93.94 212 LEU A N 1
ATOM 1478 C CA . LEU A 1 212 ? -5.346 1.450 -4.145 1.00 93.94 212 LEU A CA 1
ATOM 1479 C C . LEU A 1 212 ? -4.832 1.889 -2.772 1.00 93.94 212 LEU A C 1
ATOM 1481 O O . LEU A 1 212 ? -3.919 1.277 -2.226 1.00 93.94 212 LEU A O 1
ATOM 1485 N N . SER A 1 213 ? -5.375 2.966 -2.220 1.00 92.81 213 SER A N 1
ATOM 1486 C CA . SER A 1 213 ? -4.897 3.545 -0.962 1.00 92.81 213 SER A CA 1
ATOM 1487 C C . SER A 1 213 ? -5.992 3.521 0.091 1.00 92.81 213 SER A C 1
ATOM 1489 O O . SER A 1 213 ? -7.162 3.741 -0.218 1.00 92.81 213 SER A O 1
ATOM 1491 N N . ALA A 1 214 ? -5.592 3.302 1.342 1.00 94.19 214 ALA A N 1
ATOM 1492 C CA . ALA A 1 214 ? -6.448 3.437 2.510 1.00 94.19 214 ALA A CA 1
ATOM 1493 C C . ALA A 1 214 ? -5.769 4.338 3.549 1.00 94.19 214 ALA A C 1
ATOM 1495 O O . ALA A 1 214 ? -4.558 4.265 3.758 1.00 94.19 214 ALA A O 1
ATOM 1496 N N . ARG A 1 215 ? -6.548 5.189 4.213 1.00 92.69 215 ARG A N 1
ATOM 1497 C CA . ARG A 1 215 ? -6.122 5.968 5.378 1.00 92.69 215 ARG A CA 1
ATOM 1498 C C . ARG A 1 215 ? -7.118 5.785 6.501 1.00 92.69 215 ARG A C 1
ATOM 1500 O O . ARG A 1 215 ? -8.249 6.245 6.373 1.00 92.69 215 ARG A O 1
ATOM 1507 N N . LEU A 1 216 ? -6.683 5.172 7.595 1.00 92.19 216 LEU A N 1
ATOM 1508 C CA . LEU A 1 216 ? -7.413 5.201 8.855 1.00 92.19 216 LEU A CA 1
ATOM 1509 C C . LEU A 1 216 ? -6.846 6.344 9.697 1.00 92.19 216 LEU A C 1
ATOM 1511 O O . LEU A 1 216 ? -5.672 6.318 10.070 1.00 92.19 216 LEU A O 1
ATOM 1515 N N . ARG A 1 217 ? -7.667 7.350 10.002 1.00 88.44 217 ARG A N 1
ATOM 1516 C CA . ARG A 1 217 ? -7.298 8.410 10.9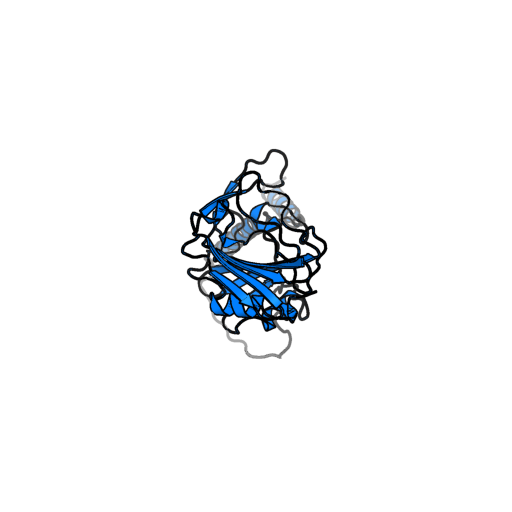44 1.00 88.44 217 ARG A CA 1
ATOM 1517 C C . ARG A 1 217 ? -8.066 8.209 12.241 1.00 88.44 217 ARG A C 1
ATOM 1519 O O . ARG A 1 217 ? -9.280 8.413 12.291 1.00 88.44 217 ARG A O 1
ATOM 1526 N N . LEU A 1 218 ? -7.332 7.799 13.268 1.00 88.19 218 LEU A N 1
ATOM 1527 C CA . LEU A 1 218 ? -7.847 7.502 14.598 1.00 88.19 218 LEU A CA 1
ATOM 1528 C C . LEU A 1 218 ? -8.268 8.780 15.324 1.00 88.19 218 LEU A C 1
ATOM 1530 O O . LEU A 1 218 ? -7.775 9.870 15.018 1.00 88.19 218 LEU A O 1
ATOM 1534 N N . ASP A 1 219 ? -9.168 8.667 16.297 1.00 84.56 219 ASP A N 1
ATOM 1535 C CA . ASP A 1 219 ? -9.667 9.821 17.058 1.00 84.56 219 ASP A CA 1
ATOM 1536 C C . ASP A 1 219 ? -8.582 10.485 17.945 1.00 84.56 219 ASP A C 1
ATOM 1538 O O . ASP A 1 219 ? -8.651 11.692 18.183 1.00 84.56 219 ASP A O 1
ATOM 1542 N N . ASP A 1 220 ? -7.510 9.770 18.314 1.00 83.06 220 ASP A N 1
ATOM 1543 C CA . ASP A 1 220 ? -6.328 10.303 19.028 1.00 83.06 220 ASP A CA 1
ATOM 1544 C C . ASP A 1 220 ? -5.422 11.21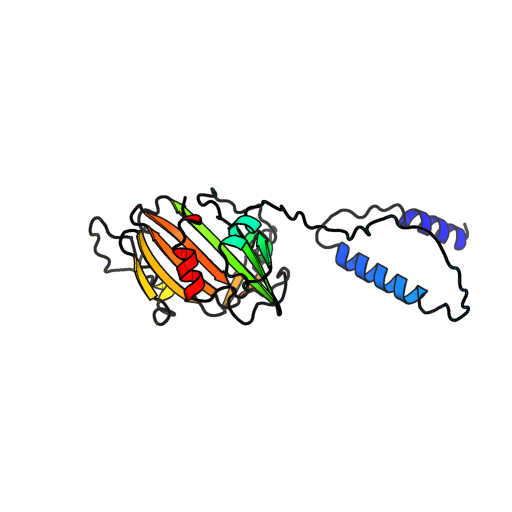7 18.164 1.00 83.06 220 ASP A C 1
ATOM 1546 O O . ASP A 1 220 ? -4.532 11.899 18.679 1.00 83.06 220 ASP A O 1
ATOM 1550 N N . GLY A 1 221 ? -5.642 11.254 16.845 1.00 80.25 221 GLY A N 1
ATOM 1551 C CA . GLY A 1 221 ? -4.814 11.997 15.891 1.00 80.25 221 GLY A CA 1
ATOM 1552 C C . GLY A 1 221 ? -3.668 11.194 15.272 1.00 80.25 221 GLY A C 1
ATOM 1553 O O . GLY A 1 221 ? -2.842 11.777 14.567 1.00 80.25 221 GLY A O 1
ATOM 1554 N N . THR A 1 222 ? -3.605 9.885 15.505 1.00 85.62 222 THR A N 1
ATOM 1555 C CA . THR A 1 222 ? -2.742 8.960 14.767 1.00 85.62 222 THR A CA 1
ATOM 1556 C C . THR A 1 222 ? -3.327 8.695 13.374 1.00 85.62 222 THR A C 1
ATOM 1558 O O . THR A 1 222 ? -4.541 8.568 13.197 1.00 85.62 222 THR A O 1
ATOM 1561 N N . LEU A 1 223 ? -2.462 8.633 12.362 1.00 87.50 223 LEU A N 1
ATOM 1562 C CA . LEU A 1 223 ? -2.818 8.341 10.975 1.00 87.50 223 LEU A CA 1
ATOM 1563 C C . LEU A 1 223 ? -2.076 7.086 10.510 1.00 87.50 223 LEU A C 1
ATOM 1565 O O . LEU A 1 223 ? -0.855 7.105 10.395 1.00 87.50 223 LEU A O 1
ATOM 1569 N N . LEU A 1 224 ? -2.819 6.033 10.180 1.00 91.75 224 LEU A N 1
ATOM 1570 C CA . LEU A 1 224 ? -2.321 4.876 9.441 1.00 91.75 224 LEU A CA 1
ATOM 1571 C C . LEU A 1 224 ? -2.586 5.101 7.947 1.00 91.75 224 LEU A C 1
ATOM 1573 O O . LEU A 1 224 ? -3.731 5.288 7.535 1.00 91.75 224 LEU A O 1
ATOM 1577 N N . THR A 1 225 ? -1.537 5.061 7.129 1.00 92.00 225 THR A N 1
ATOM 1578 C CA . THR A 1 225 ? -1.628 5.053 5.664 1.00 92.00 225 THR A CA 1
ATOM 1579 C C . THR A 1 225 ? -1.189 3.696 5.128 1.00 92.00 225 THR A C 1
ATOM 1581 O O . THR A 1 225 ? -0.043 3.288 5.318 1.00 92.00 225 THR A O 1
ATOM 1584 N N . LEU A 1 226 ? -2.086 3.044 4.391 1.00 95.12 226 LEU A N 1
ATOM 1585 C CA . LEU A 1 226 ? -1.798 1.884 3.557 1.00 95.12 226 LEU A CA 1
ATOM 1586 C C . LEU A 1 226 ? -1.852 2.270 2.080 1.00 95.12 226 LEU A C 1
ATOM 1588 O O . LEU A 1 226 ? -2.623 3.136 1.653 1.00 95.12 226 LEU A O 1
ATOM 1592 N N . SER A 1 227 ? -1.029 1.623 1.270 1.00 93.56 227 SER A N 1
ATOM 1593 C CA . SER A 1 227 ? -1.046 1.795 -0.180 1.00 93.56 227 SER A CA 1
ATOM 1594 C C . SER A 1 227 ? -0.627 0.508 -0.863 1.00 93.56 227 SER A C 1
ATOM 1596 O O . SER A 1 227 ? 0.453 -0.005 -0.592 1.00 93.56 227 SER A O 1
ATOM 1598 N N . ASP A 1 228 ? -1.498 0.004 -1.730 1.00 96.19 228 ASP A N 1
ATOM 1599 C CA . ASP A 1 228 ? -1.320 -1.219 -2.495 1.00 96.19 228 ASP A CA 1
ATOM 1600 C C . ASP A 1 228 ? -1.198 -0.907 -3.993 1.00 96.19 228 ASP A C 1
ATOM 1602 O O . ASP A 1 228 ? -2.125 -0.434 -4.656 1.00 96.19 228 ASP A O 1
ATOM 1606 N N . LEU A 1 229 ? -0.002 -1.124 -4.523 1.00 94.75 229 LEU A N 1
ATOM 1607 C CA . LEU A 1 229 ? 0.428 -0.747 -5.858 1.00 94.75 229 LEU A CA 1
ATOM 1608 C C . 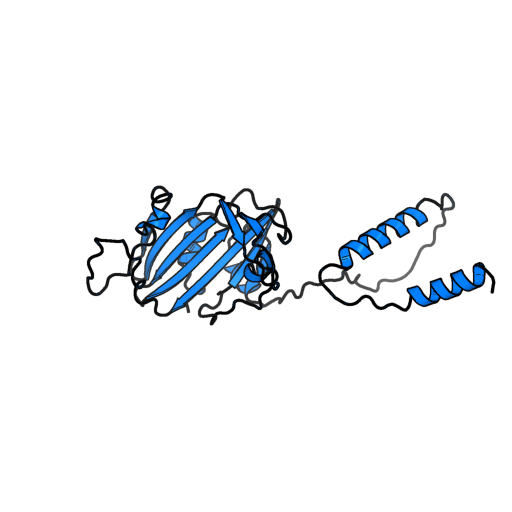LEU A 1 229 ? 0.583 -2.006 -6.713 1.00 94.75 229 LEU A C 1
ATOM 1610 O O . LEU A 1 229 ? 1.409 -2.871 -6.428 1.00 94.75 229 LEU A O 1
ATOM 1614 N N . THR A 1 230 ? -0.125 -2.063 -7.840 1.00 96.25 230 THR A N 1
ATOM 1615 C CA . THR A 1 230 ? -0.009 -3.170 -8.815 1.00 96.25 230 THR A CA 1
ATOM 1616 C C . THR A 1 230 ? 1.417 -3.390 -9.340 1.00 96.25 230 THR A C 1
ATOM 1618 O O . THR A 1 230 ? 1.758 -4.496 -9.742 1.00 96.25 230 THR A O 1
ATOM 1621 N N . GLY A 1 231 ? 2.272 -2.368 -9.313 1.00 94.94 231 GLY A N 1
ATOM 1622 C CA . GLY A 1 231 ? 3.708 -2.458 -9.579 1.00 94.94 231 GLY A CA 1
ATOM 1623 C C . GLY A 1 231 ? 4.247 -1.183 -10.223 1.00 94.94 231 GLY A C 1
ATOM 1624 O O . GLY A 1 231 ? 3.563 -0.162 -10.298 1.00 94.94 231 GLY A O 1
ATOM 1625 N N . PHE A 1 232 ? 5.472 -1.231 -10.743 1.00 93.12 232 PHE A N 1
ATOM 1626 C CA . PHE A 1 232 ? 6.006 -0.180 -11.613 1.00 93.12 232 PHE A CA 1
ATOM 1627 C C . PHE A 1 232 ? 6.975 -0.761 -12.647 1.00 93.12 232 PHE A C 1
ATOM 1629 O O . PHE A 1 232 ? 7.583 -1.804 -12.431 1.00 93.12 232 PHE A O 1
ATOM 1636 N N . SER A 1 233 ? 7.136 -0.065 -13.771 1.00 89.75 233 SER A N 1
ATOM 1637 C CA . SER A 1 233 ? 8.099 -0.394 -14.827 1.00 89.75 233 SER A CA 1
ATOM 1638 C C . SER A 1 233 ? 9.217 0.646 -14.876 1.00 89.75 233 SER A C 1
ATOM 1640 O O . SER A 1 233 ? 8.959 1.845 -15.017 1.00 89.75 233 SER A O 1
ATOM 1642 N N . GLY A 1 234 ? 10.466 0.189 -14.782 1.00 83.94 234 GLY A N 1
ATOM 1643 C CA . GLY A 1 234 ? 11.662 1.027 -14.864 1.00 83.94 234 GLY A CA 1
ATOM 1644 C C . GLY A 1 234 ? 12.946 0.198 -14.784 1.00 83.94 234 GLY A C 1
ATOM 1645 O O . GLY A 1 234 ? 12.899 -1.001 -14.557 1.00 83.94 234 GLY A O 1
ATOM 1646 N N . VAL A 1 235 ? 14.115 0.833 -14.922 1.00 82.62 235 VAL A N 1
ATOM 1647 C CA . VAL A 1 235 ? 15.430 0.143 -14.982 1.00 82.62 235 VAL A CA 1
ATOM 1648 C C . VAL A 1 235 ? 15.701 -0.783 -13.782 1.00 82.62 235 VAL A C 1
ATOM 1650 O O . VAL A 1 235 ? 16.501 -1.707 -13.881 1.00 82.62 235 VAL A O 1
ATOM 1653 N N . ARG A 1 236 ? 15.057 -0.524 -12.637 1.00 86.19 236 ARG A N 1
ATOM 1654 C CA . ARG A 1 236 ? 15.261 -1.237 -11.368 1.00 86.19 236 ARG A CA 1
ATOM 1655 C C . ARG A 1 236 ? 13.946 -1.785 -10.779 1.00 86.19 236 ARG A C 1
ATOM 1657 O O . ARG A 1 236 ? 13.852 -1.986 -9.572 1.00 86.19 236 ARG A O 1
ATOM 1664 N N . SER A 1 237 ? 12.934 -2.027 -11.623 1.00 89.44 237 SER A N 1
ATOM 1665 C CA . SER A 1 237 ? 11.761 -2.837 -11.253 1.00 89.44 237 SER A CA 1
ATOM 1666 C C . SER A 1 237 ? 12.163 -4.301 -11.072 1.00 89.44 237 SER A C 1
ATOM 1668 O O . SER A 1 237 ? 12.940 -4.826 -11.867 1.00 89.44 237 SER A O 1
ATOM 1670 N N . GLN A 1 238 ? 11.616 -4.975 -10.061 1.00 92.81 238 GLN A N 1
ATOM 1671 C CA . GLN A 1 238 ? 11.967 -6.370 -9.750 1.00 92.81 238 GLN A CA 1
ATOM 1672 C C . GLN A 1 238 ? 11.275 -7.398 -10.670 1.00 92.81 238 GLN A C 1
ATOM 1674 O O . GLN A 1 238 ? 11.631 -8.572 -10.664 1.00 92.81 238 GLN A O 1
ATOM 1679 N N . GLY A 1 239 ? 10.296 -6.961 -11.465 1.00 93.81 239 GLY A N 1
ATOM 1680 C CA . GLY A 1 239 ? 9.527 -7.769 -12.409 1.00 93.81 239 GLY A CA 1
ATOM 1681 C C . GLY A 1 239 ? 8.508 -6.899 -13.157 1.00 93.81 239 GLY A C 1
ATOM 1682 O O . GLY A 1 239 ? 8.490 -5.683 -12.948 1.00 93.81 239 GLY A O 1
ATOM 1683 N N . PRO A 1 240 ? 7.664 -7.481 -14.026 1.00 95.31 240 PRO A N 1
ATOM 1684 C CA . PRO A 1 240 ? 6.517 -6.767 -14.580 1.00 95.31 240 PRO A CA 1
ATOM 1685 C C . PRO A 1 240 ? 5.494 -6.442 -13.470 1.00 95.31 240 PRO A C 1
ATOM 1687 O O . PRO A 1 240 ? 5.389 -7.208 -12.508 1.00 95.31 240 PRO A O 1
ATOM 1690 N N . PRO A 1 241 ? 4.711 -5.353 -13.592 1.00 95.69 241 PRO A N 1
ATOM 1691 C CA . PRO A 1 241 ? 3.571 -5.106 -12.712 1.00 95.69 241 PRO A CA 1
ATOM 1692 C C . PRO A 1 241 ? 2.533 -6.232 -12.784 1.00 95.69 241 PRO A C 1
ATOM 1694 O O . PRO A 1 241 ? 2.322 -6.836 -13.838 1.00 95.69 241 PRO A O 1
ATOM 1697 N N . LEU A 1 242 ? 1.846 -6.477 -11.672 1.00 96.31 242 LEU A N 1
ATOM 1698 C CA . LEU A 1 242 ? 0.661 -7.324 -11.622 1.00 96.31 242 LEU A CA 1
ATOM 1699 C C . LEU A 1 242 ? -0.497 -6.710 -12.422 1.00 96.31 242 LEU A C 1
ATOM 1701 O O . LEU A 1 242 ? -0.642 -5.493 -12.524 1.00 96.31 242 LEU A O 1
ATOM 1705 N N . LYS A 1 243 ? -1.366 -7.576 -12.955 1.00 94.50 243 LYS A N 1
ATOM 1706 C CA . LYS A 1 243 ? -2.596 -7.169 -13.661 1.00 94.50 243 LYS A CA 1
ATOM 1707 C C . LYS A 1 243 ? -3.691 -6.647 -12.725 1.00 94.50 243 LYS A C 1
ATOM 1709 O O . LYS A 1 243 ? -4.561 -5.904 -13.158 1.00 94.50 243 LYS A O 1
ATOM 1714 N N . THR A 1 244 ? -3.659 -7.077 -11.470 1.00 94.81 244 THR A N 1
ATOM 1715 C CA . THR A 1 244 ? -4.603 -6.731 -10.403 1.00 94.81 244 THR A CA 1
ATOM 1716 C C . THR A 1 244 ? -3.826 -6.483 -9.117 1.00 94.81 244 THR A C 1
ATOM 1718 O O . THR A 1 244 ? -2.688 -6.942 -8.978 1.00 94.81 244 THR A O 1
ATOM 1721 N N . TYR A 1 245 ? -4.439 -5.765 -8.181 1.00 96.06 245 TYR A N 1
ATOM 1722 C CA . TYR A 1 245 ? -3.875 -5.472 -6.865 1.00 96.06 245 TYR A CA 1
ATOM 1723 C C . TYR A 1 245 ? -3.495 -6.746 -6.090 1.00 96.06 245 TYR A C 1
ATOM 1725 O O . TYR A 1 245 ? -4.224 -7.741 -6.185 1.00 96.06 245 TYR A O 1
ATOM 1733 N N . PRO A 1 246 ? -2.366 -6.758 -5.357 1.00 97.06 246 PRO A N 1
ATOM 1734 C CA . PRO A 1 246 ? -2.098 -7.716 -4.287 1.00 97.06 246 PRO A CA 1
ATOM 1735 C C . PRO A 1 246 ? -3.317 -7.995 -3.399 1.00 97.06 246 PRO A C 1
ATOM 1737 O O . PRO A 1 246 ? -3.676 -9.162 -3.258 1.00 97.06 246 PRO A O 1
ATOM 1740 N N . LEU A 1 247 ? -3.987 -6.951 -2.900 1.00 97.44 247 LEU A N 1
ATOM 1741 C CA . LEU A 1 247 ? -5.182 -7.018 -2.058 1.00 97.44 247 LEU A CA 1
ATOM 1742 C C . LEU A 1 247 ? -6.424 -6.484 -2.785 1.00 97.44 247 LEU A C 1
ATOM 1744 O O . LEU A 1 247 ? -6.386 -5.503 -3.524 1.00 97.44 247 LEU A O 1
ATOM 1748 N N . THR A 1 248 ? -7.579 -7.089 -2.528 1.00 96.19 248 THR A N 1
ATOM 1749 C CA . THR A 1 248 ? -8.870 -6.487 -2.893 1.00 96.19 248 THR A CA 1
ATOM 1750 C C . THR A 1 248 ? -9.192 -5.281 -2.003 1.00 96.19 248 THR A C 1
ATOM 1752 O O . THR A 1 248 ? -8.659 -5.133 -0.904 1.00 96.19 248 THR A O 1
ATOM 1755 N N . ARG A 1 249 ? -10.147 -4.438 -2.427 1.00 95.75 249 ARG A N 1
ATOM 1756 C CA . ARG A 1 249 ? -10.641 -3.305 -1.619 1.00 95.75 249 ARG A CA 1
ATOM 1757 C C . ARG A 1 249 ? -11.179 -3.730 -0.247 1.00 95.75 249 ARG A C 1
ATOM 1759 O O . ARG A 1 249 ? -10.997 -2.993 0.715 1.00 95.75 249 ARG A O 1
ATOM 1766 N N . ALA A 1 250 ? -11.792 -4.913 -0.155 1.00 96.31 250 ALA A N 1
ATOM 1767 C CA . ALA A 1 250 ? -12.257 -5.483 1.109 1.00 96.31 250 ALA A CA 1
ATOM 1768 C C . ALA A 1 250 ? -11.084 -5.914 2.006 1.00 96.31 250 ALA A C 1
ATOM 1770 O O . ALA A 1 250 ? -11.014 -5.486 3.152 1.00 96.31 250 ALA A O 1
ATOM 1771 N N . GLN A 1 251 ? -10.109 -6.649 1.464 1.00 97.56 251 GLN A N 1
ATOM 1772 C CA . GLN A 1 251 ? -8.922 -7.079 2.217 1.00 97.56 251 GLN A CA 1
ATOM 1773 C C . GLN A 1 251 ? -8.058 -5.890 2.672 1.00 97.56 251 GLN A C 1
ATOM 1775 O O . GLN A 1 251 ? -7.544 -5.895 3.786 1.00 97.56 251 GLN A O 1
ATOM 1780 N N . LEU A 1 252 ? -7.930 -4.831 1.858 1.00 97.19 252 LEU A N 1
ATOM 1781 C CA . LEU A 1 252 ? -7.240 -3.603 2.271 1.00 97.19 252 LEU A CA 1
ATOM 1782 C C . LEU A 1 252 ? -8.000 -2.866 3.388 1.00 97.19 252 LEU A C 1
ATOM 1784 O O . LEU A 1 252 ? -7.366 -2.309 4.281 1.00 97.19 252 LEU A O 1
ATOM 1788 N N . ARG A 1 253 ? -9.342 -2.872 3.360 1.00 96.50 253 ARG A N 1
ATOM 1789 C CA . ARG A 1 253 ? -10.186 -2.335 4.440 1.00 96.50 253 ARG A CA 1
ATOM 1790 C C . ARG A 1 253 ? -9.987 -3.124 5.735 1.00 96.50 253 ARG A C 1
ATOM 1792 O O . ARG A 1 253 ? -9.779 -2.515 6.774 1.00 96.50 253 ARG A O 1
ATOM 1799 N N . GLU A 1 254 ? -10.049 -4.451 5.675 1.00 96.69 254 GLU A N 1
ATOM 1800 C CA . GLU A 1 254 ? -9.834 -5.334 6.831 1.00 96.69 254 GLU A CA 1
ATOM 1801 C C . GLU A 1 254 ? -8.442 -5.125 7.432 1.00 96.69 254 GLU A C 1
ATOM 1803 O O . GLU A 1 254 ? -8.322 -4.881 8.630 1.00 96.69 254 GLU A O 1
ATOM 1808 N N . LEU A 1 255 ? -7.405 -5.093 6.590 1.00 96.81 255 LEU A N 1
ATOM 1809 C CA . LEU A 1 255 ? -6.037 -4.817 7.017 1.00 96.81 255 LEU A CA 1
ATOM 1810 C C . LEU A 1 255 ? -5.894 -3.421 7.651 1.00 96.81 255 LEU A C 1
ATOM 1812 O O . LEU A 1 255 ? -5.231 -3.287 8.675 1.00 96.81 255 LEU A O 1
ATOM 1816 N N . ALA A 1 256 ? -6.541 -2.390 7.093 1.00 95.31 256 ALA A N 1
ATOM 1817 C CA . ALA A 1 256 ? -6.536 -1.034 7.653 1.00 95.31 256 ALA A CA 1
ATOM 1818 C C . ALA A 1 256 ? -7.182 -0.937 9.044 1.00 95.31 256 ALA A C 1
ATOM 1820 O O . ALA A 1 256 ? -6.894 0.012 9.765 1.00 95.31 256 ALA A O 1
ATOM 1821 N N . LEU A 1 257 ? -8.052 -1.886 9.401 1.00 94.81 257 LEU A N 1
ATOM 1822 C CA . LEU A 1 257 ? -8.760 -1.959 10.681 1.00 94.81 257 LEU A CA 1
ATOM 1823 C C . LEU A 1 257 ? -8.135 -2.973 11.653 1.00 94.81 257 LEU A C 1
ATOM 1825 O O . LEU A 1 257 ? -8.713 -3.241 12.702 1.00 94.81 257 LEU A O 1
ATOM 1829 N N . SER A 1 258 ? -6.978 -3.545 11.314 1.00 94.38 258 SER A N 1
ATOM 1830 C CA . SER A 1 258 ? -6.263 -4.481 12.178 1.00 94.38 258 SER A CA 1
ATOM 1831 C C . SER A 1 258 ? -5.497 -3.743 13.276 1.00 94.38 258 SER A C 1
ATOM 1833 O O . SER A 1 258 ? -4.546 -3.012 12.986 1.00 94.38 258 SER A O 1
ATOM 1835 N N . ASP A 1 259 ? -5.838 -4.021 14.536 1.00 90.88 259 ASP A N 1
ATOM 1836 C CA . ASP A 1 259 ? -5.133 -3.498 15.715 1.00 90.88 259 ASP A CA 1
ATOM 1837 C C . ASP A 1 259 ? -3.628 -3.830 15.694 1.00 90.88 259 ASP A C 1
ATOM 1839 O O . ASP A 1 259 ? -2.813 -3.052 16.180 1.00 90.88 259 ASP A O 1
ATOM 1843 N N . GLU A 1 260 ? -3.224 -4.935 15.051 1.00 91.94 260 GLU A N 1
ATOM 1844 C CA . GLU A 1 260 ? -1.810 -5.313 14.891 1.00 91.94 260 GLU A CA 1
ATOM 1845 C C . GLU A 1 260 ? -0.980 -4.339 14.030 1.00 91.94 260 GLU A C 1
ATOM 1847 O O . GLU A 1 260 ? 0.248 -4.420 14.037 1.00 91.94 260 GLU A O 1
ATOM 1852 N N . LEU A 1 261 ? -1.607 -3.422 13.282 1.00 88.81 261 LEU A N 1
ATOM 1853 C CA . LEU A 1 261 ? -0.893 -2.349 12.577 1.00 88.81 261 LEU A CA 1
ATOM 1854 C C . LEU A 1 261 ? -0.705 -1.087 13.427 1.00 88.81 261 LEU A C 1
ATOM 1856 O O . LEU A 1 261 ? 0.038 -0.189 13.019 1.00 88.81 261 LEU A O 1
ATOM 1860 N N . LEU A 1 262 ? -1.383 -0.997 14.572 1.00 81.88 262 LEU A N 1
ATOM 1861 C CA . LEU A 1 262 ? -1.425 0.203 15.393 1.00 81.88 262 LEU A CA 1
ATOM 1862 C C . LEU A 1 262 ? -0.302 0.221 16.462 1.00 81.88 262 LEU A C 1
ATOM 1864 O O . LEU A 1 262 ? 0.243 -0.830 16.810 1.00 81.88 262 LEU A O 1
ATOM 1868 N N . PRO A 1 263 ? 0.123 1.420 16.908 1.00 68.62 263 PRO A N 1
ATOM 1869 C CA . PRO A 1 263 ? 1.351 1.631 17.694 1.00 68.62 263 PRO A CA 1
ATOM 1870 C C . PRO A 1 263 ? 1.145 1.943 19.195 1.00 68.62 263 PRO A C 1
ATOM 1872 O O . PRO A 1 263 ? -0.001 1.933 19.677 1.00 68.62 263 PRO A O 1
#

Organism: NCBI:txid68254

Secondary structure (DSSP, 8-state):
--HHHHHHHHHHHHTT-PPPP-TTSHHHHHHHHHHHHHHHTTS--------------------------TTSHHHHHGGGS-TTS-EEEEE-HHHHHHS---S-SS---STT-EEEEEEETTEEEEEEEEEETT--S----TT-------TT--SS-GGG-GGGGGGGGG-EEEEETTTEEEEEEEE---EEEEE-SSTTPPEEEEEE--EEEEEEEETTS-EEEEEEE--EESTT-SSPPPSS-SS-HHHHHHHHT-GGG--

pLDDT: mean 70.99, std 22.39, range [24.55, 97.81]

Sequence (263 aa):
MNDTEVRELLGRAVDTVAVPPGPGGESVFARAAAKRLRRRTAVTTAAAAVVTGGVLLGSGLLPSTTSANAGGRAAGFEKLLPSDVGTVREVSLGSLLRGGGGPLAGKNVGPYDGEYSVARAGGIGYITIHVDKGVKGVKGVKGVKGVEKTGTDPGPDSCALADLAAIADRCTNERIPGVGLLSIWETAATKWAVKQKSAGARAVVVSGGALLSARLRLDDGTLLTLSDLTGFSGVRSQGPPLKTYPLTRAQLRELALSDELLP

Radius of gyration: 26.36 Å; chains: 1; bounding box: 77×76×48 Å